Protein AF-A0A1G1I518-F1 (afdb_monomer)

Solvent-accessible surface area (backbone atoms only — not comparable to full-atom values): 13719 Å² total; per-residue (Å²): 120,74,68,67,69,62,54,69,70,71,79,42,65,65,60,54,50,50,52,52,49,52,52,50,48,46,47,49,57,62,51,60,67,62,53,93,74,85,91,64,96,60,55,69,31,32,35,48,66,94,48,71,42,34,41,68,58,52,50,54,50,42,56,51,53,52,50,53,49,37,71,71,44,50,92,73,54,50,74,64,56,44,58,75,67,39,44,70,60,52,43,54,50,50,54,53,50,51,53,54,40,49,52,47,22,59,75,69,67,62,81,80,54,73,63,61,48,49,54,56,55,45,65,35,66,85,24,22,39,93,88,76,66,42,61,33,74,67,49,38,52,50,55,31,55,78,66,77,44,52,72,68,60,50,53,50,53,52,47,51,53,50,44,35,51,52,45,53,48,54,56,33,55,62,56,72,72,67,59,86,54,59,62,58,52,50,51,53,50,50,72,72,50,89,63,88,83,72,92,80,80,74,82,76,66,61,67,66,53,36,53,52,50,52,50,56,49,50,53,54,46,51,73,72,36,64,63,46,71,43,72,92,69,111

Mean predicted aligned error: 16.09 Å

Sequence (234 aa):
MIKFLRQGAIENPWVFRGIMLVIAITFVITMGWWGFGDDEASTVVAQIGDRSITSDEYERAYRNAERFYRDMFKDQFNADLLKQLDLKHQVINTLVERELWLKTARRMSVTLSPQELADSIAAIKAFQREDTGRFDPELYRRVLKNNHMTPEAFETNQRDELLIAKVKSLVGDSTAVSAPDWEAARARQAAQNPGPTSDATLPSPLPQKQERTLNAYMDAMRRSADVVIEERKL

Nearest PDB structures (foldseek):
  1m5y-assembly1_C-3  TM=7.748E-01  e=6.759E-05  Escherichia coli
  1m5y-assembly1_B-4  TM=7.760E-01  e=7.156E-05  Escherichia coli

Structure (mmCIF, N/CA/C/O backbone):
data_AF-A0A1G1I518-F1
#
_entry.id   AF-A0A1G1I518-F1
#
loop_
_atom_site.group_PDB
_atom_site.id
_atom_site.type_symbol
_atom_site.label_atom_id
_atom_site.label_alt_id
_atom_site.label_comp_id
_atom_site.label_asym_id
_atom_site.label_entity_id
_atom_site.label_seq_id
_atom_site.pdbx_PDB_ins_code
_atom_site.Cartn_x
_atom_site.Cartn_y
_atom_site.Cartn_z
_atom_site.occupancy
_atom_site.B_iso_or_equiv
_atom_site.auth_seq_id
_atom_site.auth_comp_id
_atom_site.auth_asym_id
_atom_site.auth_atom_id
_atom_site.pdbx_PDB_model_num
ATOM 1 N N . MET A 1 1 ? 20.671 -25.883 -56.820 1.00 54.53 1 MET A N 1
ATOM 2 C CA . MET A 1 1 ? 19.589 -26.224 -55.864 1.00 54.53 1 MET A CA 1
ATOM 3 C C . MET A 1 1 ? 18.819 -25.024 -55.306 1.00 54.53 1 MET A C 1
ATOM 5 O O . MET A 1 1 ? 17.638 -25.176 -55.047 1.00 54.53 1 MET A O 1
ATOM 9 N N . ILE A 1 2 ? 19.402 -23.822 -55.194 1.00 53.81 2 ILE A N 1
ATOM 10 C CA . ILE A 1 2 ? 18.738 -22.649 -54.573 1.00 53.81 2 ILE A CA 1
ATOM 11 C C . ILE A 1 2 ? 17.569 -22.077 -55.416 1.00 53.81 2 ILE A C 1
ATOM 13 O O . ILE A 1 2 ? 16.691 -21.397 -54.896 1.00 53.81 2 ILE A O 1
ATOM 17 N N . LYS A 1 3 ? 17.488 -22.396 -56.717 1.00 55.69 3 LYS A N 1
ATOM 18 C CA . LYS A 1 3 ? 16.399 -21.922 -57.595 1.00 55.69 3 LYS A CA 1
ATOM 19 C C . LYS A 1 3 ? 15.049 -22.618 -57.340 1.00 55.69 3 LYS A C 1
ATOM 21 O O . LYS A 1 3 ? 14.019 -21.977 -57.506 1.00 55.69 3 LYS A O 1
ATOM 26 N N . PHE A 1 4 ? 15.048 -23.858 -56.841 1.00 57.19 4 PHE A N 1
ATOM 27 C CA . PHE A 1 4 ? 13.815 -24.584 -56.489 1.00 57.19 4 PHE A CA 1
ATOM 28 C C . PHE A 1 4 ? 13.170 -24.092 -55.183 1.00 57.19 4 PHE A C 1
ATOM 30 O O . PHE A 1 4 ? 11.972 -24.264 -54.993 1.00 57.19 4 PHE A O 1
ATOM 37 N N . LEU A 1 5 ? 13.929 -23.405 -54.322 1.00 57.94 5 LEU A N 1
ATOM 38 C CA . LEU A 1 5 ? 13.398 -22.785 -53.103 1.00 57.94 5 LEU A CA 1
ATOM 39 C C . LEU A 1 5 ? 12.684 -21.453 -53.371 1.00 57.94 5 LEU A C 1
ATOM 41 O O . LEU A 1 5 ? 11.844 -21.041 -52.579 1.00 57.94 5 LEU A O 1
ATOM 45 N N . ARG A 1 6 ? 12.983 -20.776 -54.489 1.00 59.16 6 ARG A N 1
ATOM 46 C CA . ARG A 1 6 ? 12.369 -19.477 -54.812 1.00 59.16 6 ARG A CA 1
ATOM 47 C C . ARG A 1 6 ? 11.034 -19.611 -55.548 1.00 59.16 6 ARG A C 1
ATOM 49 O O . ARG A 1 6 ? 10.202 -18.717 -55.449 1.00 59.16 6 ARG A O 1
ATOM 56 N N . GLN A 1 7 ? 10.832 -20.706 -56.280 1.00 56.50 7 GLN A N 1
ATOM 57 C CA . GLN A 1 7 ? 9.686 -20.860 -57.182 1.00 56.50 7 GLN A CA 1
ATOM 58 C C . GLN A 1 7 ? 8.431 -21.411 -56.477 1.00 56.50 7 GLN A C 1
ATOM 60 O O . GLN A 1 7 ? 7.323 -21.012 -56.816 1.00 56.50 7 GLN A O 1
ATOM 65 N N . GLY A 1 8 ? 8.588 -22.196 -55.402 1.00 56.06 8 GLY A N 1
ATOM 66 C CA . GLY A 1 8 ? 7.459 -22.691 -54.597 1.00 56.06 8 GLY A CA 1
ATOM 67 C C . GLY A 1 8 ? 6.744 -21.630 -53.743 1.00 56.06 8 GLY A C 1
ATOM 68 O O . GLY A 1 8 ? 5.635 -21.869 -53.276 1.00 56.06 8 GLY A O 1
ATOM 69 N N . ALA A 1 9 ? 7.345 -20.448 -53.549 1.00 52.62 9 ALA A N 1
ATOM 70 C CA . ALA A 1 9 ? 6.752 -19.360 -52.764 1.00 52.62 9 ALA A CA 1
ATOM 71 C C . ALA A 1 9 ? 5.790 -18.460 -53.563 1.00 52.62 9 ALA A C 1
ATOM 73 O O . ALA A 1 9 ? 5.050 -17.685 -52.963 1.00 52.62 9 ALA A O 1
ATOM 74 N N . ILE A 1 10 ? 5.792 -18.550 -54.900 1.00 56.00 10 ILE A N 1
ATOM 75 C CA . ILE A 1 10 ? 5.013 -17.656 -55.776 1.00 56.00 10 ILE A CA 1
ATOM 76 C C . ILE A 1 10 ? 3.752 -18.351 -56.327 1.00 56.00 10 ILE A C 1
ATOM 78 O O . ILE A 1 10 ? 2.753 -17.683 -56.570 1.00 56.00 10 ILE A O 1
ATOM 82 N N . GLU A 1 11 ? 3.744 -19.682 -56.463 1.00 61.56 11 GLU A N 1
ATOM 83 C CA . GLU A 1 11 ? 2.650 -20.402 -57.143 1.00 61.56 11 GLU A CA 1
ATOM 84 C C . GLU A 1 11 ? 1.414 -20.693 -56.273 1.00 61.56 11 GLU A C 1
ATOM 86 O O . GLU A 1 11 ? 0.331 -20.861 -56.819 1.00 61.56 11 GLU A O 1
ATOM 91 N N . ASN A 1 12 ? 1.513 -20.703 -54.936 1.00 59.00 12 ASN A N 1
ATOM 92 C CA . ASN A 1 12 ? 0.376 -21.041 -54.063 1.00 59.00 12 ASN A CA 1
ATOM 93 C C . ASN A 1 12 ? 0.284 -20.141 -52.811 1.00 59.00 12 ASN A C 1
ATOM 95 O O . ASN A 1 12 ? 0.568 -20.594 -51.696 1.00 59.00 12 ASN A O 1
ATOM 99 N N . PRO A 1 13 ? -0.174 -18.878 -52.938 1.00 64.00 13 PRO A N 1
ATOM 100 C CA . PRO A 1 13 ? -0.340 -17.964 -51.799 1.00 64.00 13 PRO A CA 1
ATOM 101 C C . PRO A 1 13 ? -1.320 -18.488 -50.734 1.00 64.00 13 PRO A C 1
ATOM 103 O O . PRO A 1 13 ? -1.272 -18.066 -49.579 1.00 64.00 13 PRO A O 1
ATOM 106 N N . TRP A 1 14 ? -2.197 -19.428 -51.098 1.00 66.81 14 TRP A N 1
ATOM 107 C CA . TRP A 1 14 ? -3.110 -20.103 -50.174 1.00 66.81 14 TRP A CA 1
ATOM 108 C C . TRP A 1 14 ? -2.397 -21.088 -49.238 1.00 66.81 14 TRP A C 1
ATOM 110 O O . TRP A 1 14 ? -2.678 -21.102 -48.042 1.00 66.81 14 TRP A O 1
ATOM 120 N N . VAL A 1 15 ? -1.415 -21.841 -49.745 1.00 71.88 15 VAL A N 1
ATOM 121 C CA . VAL A 1 15 ? -0.615 -22.779 -48.939 1.00 71.88 15 VAL A CA 1
ATOM 122 C C . VAL A 1 15 ? 0.269 -22.014 -47.953 1.00 71.88 15 VAL A C 1
ATOM 124 O O . VAL A 1 15 ? 0.350 -22.381 -46.783 1.00 71.88 15 VAL A O 1
ATOM 127 N N . PHE A 1 16 ? 0.854 -20.891 -48.383 1.00 71.00 16 PHE A N 1
ATOM 128 C CA . PHE A 1 16 ? 1.645 -20.026 -47.503 1.00 71.00 16 PHE A CA 1
ATOM 129 C C . PHE A 1 16 ? 0.804 -19.388 -46.389 1.00 71.00 16 PHE A C 1
ATOM 131 O O . PHE A 1 16 ? 1.235 -19.370 -45.238 1.00 71.00 16 PHE A O 1
ATOM 138 N N . ARG A 1 17 ? -0.416 -18.920 -46.694 1.00 69.88 17 ARG A N 1
ATOM 139 C CA . ARG A 1 17 ? -1.360 -18.442 -45.665 1.00 69.88 17 ARG A CA 1
ATOM 140 C C . ARG A 1 17 ? -1.756 -19.553 -44.698 1.00 69.88 17 ARG A C 1
ATOM 142 O O . ARG A 1 17 ? -1.824 -19.288 -43.505 1.00 69.88 17 ARG A O 1
ATOM 149 N N . GLY A 1 18 ? -1.961 -20.776 -45.190 1.00 81.31 18 GLY A N 1
ATOM 150 C CA . GLY A 1 18 ? -2.240 -21.943 -44.352 1.00 81.31 18 GLY A CA 1
ATOM 151 C C . GLY A 1 18 ? -1.106 -22.241 -43.371 1.00 81.31 18 GLY A C 1
ATOM 152 O O . GLY A 1 18 ? -1.345 -22.342 -42.173 1.00 81.31 18 GLY A O 1
ATOM 153 N N . ILE A 1 19 ? 0.141 -22.290 -43.848 1.00 79.12 19 ILE A N 1
ATOM 154 C CA . ILE A 1 19 ? 1.320 -22.523 -42.995 1.00 79.12 19 ILE A CA 1
ATOM 155 C C . ILE A 1 19 ? 1.522 -21.372 -41.999 1.00 79.12 19 ILE A C 1
ATOM 157 O O . ILE A 1 19 ? 1.772 -21.619 -40.821 1.00 79.12 19 ILE A O 1
ATOM 161 N N . MET A 1 20 ? 1.362 -20.117 -42.431 1.00 72.38 20 MET A N 1
ATOM 162 C CA . MET A 1 20 ? 1.473 -18.952 -41.547 1.00 72.38 20 MET A CA 1
ATOM 163 C C . MET A 1 20 ? 0.392 -18.957 -40.459 1.00 72.38 20 MET A C 1
ATOM 165 O O . MET A 1 20 ? 0.689 -18.648 -39.308 1.00 72.38 20 MET A O 1
ATOM 169 N N . LEU A 1 21 ? -0.840 -19.352 -40.799 1.00 76.44 21 LEU A N 1
ATOM 170 C CA . LEU A 1 21 ? -1.937 -19.501 -39.845 1.00 76.44 21 LEU A CA 1
ATOM 171 C C . LEU A 1 21 ? -1.648 -20.625 -38.844 1.00 76.44 21 LEU A C 1
ATOM 173 O O . LEU A 1 21 ? -1.860 -20.434 -37.657 1.00 76.44 21 LEU A O 1
ATOM 177 N N . VAL A 1 22 ? -1.120 -21.768 -39.289 1.00 82.75 22 VAL A N 1
ATOM 178 C CA . VAL A 1 22 ? -0.767 -22.894 -38.406 1.00 82.75 22 VAL A CA 1
ATOM 179 C C . VAL A 1 22 ? 0.350 -22.506 -37.436 1.00 82.75 22 VAL A C 1
ATOM 181 O O . VAL A 1 22 ? 0.258 -22.816 -36.252 1.00 82.75 22 VAL A O 1
ATOM 184 N N . ILE A 1 23 ? 1.377 -21.784 -37.895 1.00 77.50 23 ILE A N 1
ATOM 185 C CA . ILE A 1 23 ? 2.450 -21.276 -37.026 1.00 77.50 23 ILE A CA 1
ATOM 186 C C . ILE A 1 23 ? 1.906 -20.218 -36.058 1.00 77.50 23 ILE A C 1
ATOM 188 O O . ILE A 1 23 ? 2.217 -20.276 -34.872 1.00 77.50 23 ILE A O 1
ATOM 192 N N . ALA A 1 24 ? 1.061 -19.294 -36.523 1.00 72.56 24 ALA A N 1
ATOM 193 C CA . ALA A 1 24 ? 0.429 -18.288 -35.671 1.00 72.56 24 ALA A CA 1
ATOM 194 C C . ALA A 1 24 ? -0.494 -18.923 -34.621 1.00 7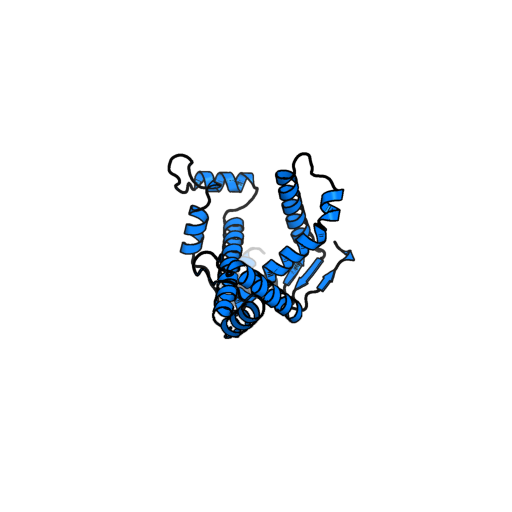2.56 24 ALA A C 1
ATOM 196 O O . ALA A 1 24 ? -0.443 -18.540 -33.461 1.00 72.56 24 ALA A O 1
ATOM 197 N N . ILE A 1 25 ? -1.284 -19.931 -34.995 1.00 77.75 25 ILE A N 1
ATOM 198 C CA . ILE A 1 25 ? -2.130 -20.703 -34.079 1.00 77.75 25 ILE A CA 1
ATOM 199 C C . ILE A 1 25 ? -1.263 -21.492 -33.103 1.00 77.75 25 ILE A C 1
ATOM 201 O O . ILE A 1 25 ? -1.577 -21.522 -31.925 1.00 77.75 25 ILE A O 1
ATOM 205 N N . THR A 1 26 ? -0.148 -22.071 -33.551 1.00 71.31 26 THR A N 1
ATOM 206 C CA . THR A 1 26 ? 0.790 -22.755 -32.653 1.00 71.31 26 THR A CA 1
ATOM 207 C C . THR A 1 26 ? 1.366 -21.763 -31.650 1.00 71.31 26 THR A C 1
ATOM 209 O O . THR A 1 26 ? 1.322 -22.059 -30.471 1.00 71.31 26 THR A O 1
ATOM 212 N N . PHE A 1 27 ? 1.789 -20.565 -32.071 1.00 69.56 27 PHE A N 1
ATOM 213 C CA . PHE A 1 27 ? 2.214 -19.491 -31.165 1.00 69.56 27 PHE A CA 1
ATOM 214 C C . PHE A 1 27 ? 1.096 -19.028 -30.229 1.00 69.56 27 PHE A C 1
ATOM 216 O O . PHE A 1 27 ? 1.357 -18.800 -29.061 1.00 69.56 27 PHE A O 1
ATOM 223 N N . VAL A 1 28 ? -0.146 -18.900 -30.692 1.00 66.06 28 VAL A N 1
ATOM 224 C CA . VAL A 1 28 ? -1.278 -18.512 -29.835 1.00 66.06 28 VAL A CA 1
ATOM 225 C C . VAL A 1 28 ? -1.659 -19.634 -28.868 1.00 66.06 28 VAL A C 1
ATOM 227 O O . VAL A 1 28 ? -2.062 -19.348 -27.753 1.00 66.06 28 VAL A O 1
ATOM 230 N N . ILE A 1 29 ? -1.501 -20.903 -29.237 1.00 62.38 29 ILE A N 1
ATOM 231 C CA . ILE A 1 29 ? -1.779 -22.042 -28.354 1.00 62.38 29 ILE A CA 1
ATOM 232 C C . ILE A 1 29 ? -0.622 -22.259 -27.368 1.00 62.38 29 ILE A C 1
ATOM 234 O O . ILE A 1 29 ? -0.876 -22.540 -26.201 1.00 62.38 29 ILE A O 1
ATOM 238 N N . THR A 1 30 ? 0.637 -22.091 -27.789 1.00 56.69 30 THR A N 1
ATOM 239 C CA . THR A 1 30 ? 1.814 -22.262 -26.922 1.00 56.69 30 THR A CA 1
ATOM 240 C C . THR A 1 30 ? 2.097 -21.034 -26.055 1.00 56.69 30 THR A C 1
ATOM 242 O O . THR A 1 30 ? 2.377 -21.206 -24.877 1.00 56.69 30 THR A O 1
ATOM 245 N N . MET A 1 31 ? 1.969 -19.804 -26.572 1.00 51.69 31 MET A N 1
ATOM 246 C CA . MET A 1 31 ? 2.069 -18.572 -25.766 1.00 51.69 31 MET A CA 1
ATOM 247 C C . MET A 1 31 ? 0.756 -18.162 -25.095 1.00 51.69 31 MET A C 1
ATOM 249 O O . MET A 1 31 ? 0.798 -17.495 -24.071 1.00 51.69 31 MET A O 1
ATOM 253 N N . GLY A 1 32 ? -0.415 -18.522 -25.627 1.00 45.78 32 GLY A N 1
ATOM 254 C CA . GLY A 1 32 ? -1.700 -18.204 -24.985 1.00 45.78 32 GLY A CA 1
ATOM 255 C C . GLY A 1 32 ? -2.031 -19.110 -23.799 1.00 45.78 32 GLY A C 1
ATOM 256 O O . GLY A 1 32 ? -2.911 -18.771 -23.014 1.00 45.78 32 GLY A O 1
ATOM 257 N N . TRP A 1 33 ? -1.307 -20.224 -23.638 1.00 46.50 33 TRP A N 1
ATOM 258 C CA . TRP A 1 33 ? -1.277 -20.988 -22.387 1.00 46.50 33 TRP A CA 1
ATOM 259 C C . TRP A 1 33 ? -0.280 -20.395 -21.377 1.00 46.50 33 TRP A C 1
ATOM 261 O O . TRP A 1 33 ? -0.459 -20.552 -20.176 1.00 46.50 33 TRP A O 1
ATOM 271 N N . TRP A 1 34 ? 0.722 -19.639 -21.835 1.00 45.28 34 TRP A N 1
ATOM 272 C CA . TRP A 1 34 ? 1.599 -18.815 -20.991 1.00 45.28 34 TRP A CA 1
ATOM 273 C C . TRP A 1 34 ? 0.928 -17.476 -20.643 1.00 45.28 34 TRP A C 1
ATOM 275 O O . TRP A 1 34 ? 1.489 -16.389 -20.795 1.00 45.28 34 TRP A O 1
ATOM 285 N N . GLY A 1 35 ? -0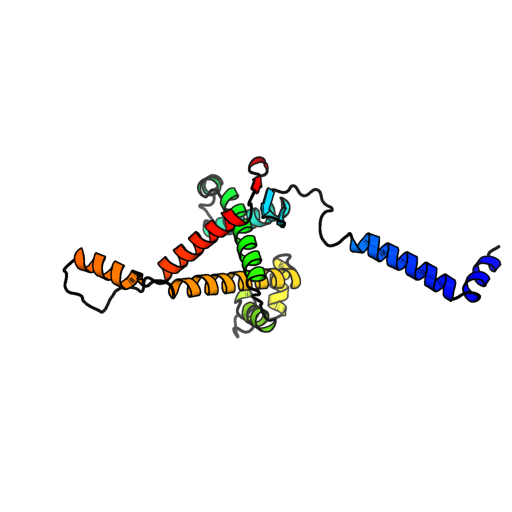.320 -17.548 -20.183 1.00 40.47 35 GLY A N 1
ATOM 286 C CA . GLY A 1 35 ? -0.910 -16.463 -19.420 1.00 40.47 35 GLY A CA 1
ATOM 287 C C . GLY A 1 35 ? -0.152 -16.347 -18.103 1.00 40.47 35 GLY A C 1
ATOM 288 O O . GLY A 1 35 ? -0.055 -17.328 -17.382 1.00 40.47 35 GLY A O 1
ATOM 289 N N . PHE A 1 36 ? 0.402 -15.165 -17.832 1.00 49.78 36 PHE A N 1
ATOM 290 C CA . PHE A 1 36 ? 0.902 -14.688 -16.537 1.00 49.78 36 PHE A CA 1
ATOM 291 C C . PHE A 1 36 ? 0.678 -15.646 -15.347 1.00 49.78 36 PHE A C 1
ATOM 293 O O . PHE A 1 36 ? -0.353 -15.574 -14.678 1.00 49.78 36 PHE A O 1
ATOM 300 N N . GLY A 1 37 ? 1.654 -16.505 -15.060 1.00 51.59 37 GLY A N 1
ATOM 301 C CA . GLY A 1 37 ? 1.634 -17.381 -13.890 1.00 51.59 37 GLY A CA 1
ATOM 302 C C . GLY A 1 37 ? 2.527 -18.599 -14.088 1.00 51.59 37 GLY A C 1
ATOM 303 O O . GLY A 1 37 ? 2.349 -19.326 -15.053 1.00 51.59 37 GLY A O 1
ATOM 304 N N . ASP A 1 38 ? 3.451 -18.800 -13.152 1.00 58.19 38 ASP A N 1
ATOM 305 C CA . ASP A 1 38 ? 4.298 -19.987 -12.981 1.00 58.19 38 ASP A CA 1
ATOM 306 C C . ASP A 1 38 ? 5.434 -20.197 -13.994 1.00 58.19 38 ASP A C 1
ATOM 308 O O . ASP A 1 38 ? 5.340 -21.029 -14.887 1.00 58.19 38 ASP A O 1
ATOM 312 N N . ASP A 1 39 ? 6.562 -19.500 -13.787 1.00 48.59 39 ASP A N 1
ATOM 313 C CA . ASP A 1 39 ? 7.886 -20.040 -14.156 1.00 48.59 39 ASP A CA 1
ATOM 314 C C . ASP A 1 39 ? 9.050 -19.423 -13.350 1.00 48.59 39 ASP A C 1
ATOM 316 O O . ASP A 1 39 ? 10.112 -19.062 -13.852 1.00 48.59 39 ASP A O 1
ATOM 320 N N . GLU A 1 40 ? 8.868 -19.356 -12.034 1.00 45.78 40 GLU A N 1
ATOM 321 C CA . GLU A 1 40 ? 9.976 -19.511 -11.094 1.00 45.78 40 GLU A CA 1
ATOM 322 C C . GLU A 1 40 ? 9.407 -20.324 -9.933 1.00 45.78 40 GLU A C 1
ATOM 324 O O . GLU A 1 40 ? 8.250 -20.118 -9.560 1.00 45.78 40 GLU A O 1
ATOM 329 N N . ALA A 1 41 ? 10.157 -21.288 -9.400 1.00 49.62 41 ALA A N 1
ATOM 330 C CA . ALA A 1 41 ? 9.756 -22.130 -8.271 1.00 49.62 41 ALA A CA 1
ATOM 331 C C . ALA A 1 41 ? 9.648 -21.302 -6.973 1.00 49.62 41 ALA A C 1
ATOM 333 O O . ALA A 1 41 ? 10.344 -21.542 -5.987 1.00 49.62 41 ALA A O 1
ATOM 334 N N . SER A 1 42 ? 8.802 -20.277 -6.987 1.00 57.38 42 SER A N 1
ATOM 335 C CA . SER A 1 42 ? 8.546 -19.401 -5.868 1.00 57.38 42 SER A CA 1
ATOM 336 C C . SER A 1 42 ? 7.718 -20.196 -4.869 1.00 57.38 42 SER A C 1
ATOM 338 O O . SER A 1 42 ? 6.618 -20.681 -5.136 1.00 57.38 42 SER A O 1
ATOM 340 N N . THR A 1 43 ? 8.319 -20.429 -3.710 1.00 73.50 43 THR A N 1
ATOM 341 C CA . THR A 1 43 ? 7.687 -21.186 -2.636 1.00 73.50 43 THR A CA 1
ATOM 342 C C . THR A 1 43 ? 6.417 -20.447 -2.207 1.00 73.50 43 THR A C 1
ATOM 344 O O . THR A 1 43 ? 6.485 -19.289 -1.807 1.00 73.50 43 THR A O 1
ATOM 347 N N . VAL A 1 44 ? 5.250 -21.087 -2.313 1.00 79.00 44 VAL A N 1
ATOM 348 C CA . VAL A 1 44 ? 3.972 -20.504 -1.864 1.00 79.00 44 VAL A CA 1
ATOM 349 C C . VAL A 1 44 ? 3.919 -20.520 -0.339 1.00 79.00 44 VAL A C 1
ATOM 351 O O . VAL A 1 44 ? 4.136 -21.574 0.265 1.00 79.00 44 VAL A O 1
ATOM 354 N N . VAL A 1 45 ? 3.646 -19.359 0.262 1.00 78.44 45 VAL A N 1
ATOM 355 C CA . VAL A 1 45 ? 3.614 -19.138 1.721 1.00 78.44 45 VAL A CA 1
ATOM 356 C C . VAL A 1 45 ? 2.178 -19.079 2.250 1.00 78.44 45 VAL A C 1
ATOM 358 O O . VAL A 1 45 ? 1.912 -19.504 3.373 1.00 78.44 45 VAL A O 1
ATOM 361 N N . ALA A 1 46 ? 1.232 -18.598 1.442 1.00 75.88 46 ALA A N 1
ATOM 362 C CA . ALA A 1 46 ? -0.191 -18.665 1.761 1.00 75.88 46 ALA A CA 1
ATOM 363 C C . ALA A 1 46 ? -1.045 -18.796 0.496 1.00 75.88 46 ALA A C 1
ATOM 365 O O . ALA A 1 46 ? -0.670 -18.308 -0.570 1.00 75.88 46 ALA A O 1
ATOM 366 N N . GLN A 1 47 ? -2.212 -19.418 0.633 1.00 77.12 47 GLN A N 1
ATOM 367 C CA . GLN A 1 47 ? -3.197 -19.591 -0.428 1.00 77.12 47 GLN A CA 1
ATOM 368 C C . GLN A 1 47 ? -4.563 -19.052 0.013 1.00 77.12 47 GLN A C 1
ATOM 370 O O . GLN A 1 47 ? -4.993 -19.259 1.147 1.00 77.12 47 GLN A O 1
ATOM 375 N N . ILE A 1 48 ? -5.229 -18.331 -0.890 1.00 76.56 48 ILE A N 1
ATOM 376 C CA . ILE A 1 48 ? -6.504 -17.639 -0.675 1.00 76.56 48 ILE A CA 1
ATOM 377 C C . ILE A 1 48 ? -7.434 -18.007 -1.838 1.00 76.56 48 ILE A C 1
ATOM 379 O O . ILE A 1 48 ? -7.544 -17.280 -2.832 1.00 76.56 48 ILE A O 1
ATOM 383 N N . GLY A 1 49 ? -8.084 -19.168 -1.746 1.00 73.31 49 GLY A N 1
ATOM 384 C CA . GLY A 1 49 ? -8.780 -19.776 -2.883 1.00 73.31 49 GLY A CA 1
ATOM 385 C C . GLY A 1 49 ? -7.839 -19.935 -4.087 1.00 73.31 49 GLY A C 1
ATOM 386 O O . GLY A 1 49 ? -6.857 -20.671 -4.015 1.00 73.31 49 GLY A O 1
ATOM 387 N N . ASP A 1 50 ? -8.110 -19.195 -5.166 1.00 73.25 50 ASP A N 1
ATOM 388 C CA . ASP A 1 50 ? -7.347 -19.257 -6.424 1.00 73.25 50 ASP A CA 1
ATOM 389 C C . ASP A 1 50 ? -6.102 -18.345 -6.458 1.00 73.25 50 ASP A C 1
ATOM 391 O O . ASP A 1 50 ? -5.344 -18.377 -7.425 1.00 73.25 50 ASP A O 1
ATOM 395 N N . ARG A 1 51 ? -5.885 -17.492 -5.442 1.00 79.25 51 ARG A N 1
ATOM 396 C CA . ARG A 1 51 ? -4.715 -16.596 -5.369 1.00 79.25 51 ARG A CA 1
ATOM 397 C C . ARG A 1 51 ? -3.685 -17.139 -4.383 1.00 79.25 51 ARG A C 1
ATOM 399 O O . ARG A 1 51 ? -4.000 -17.358 -3.217 1.00 79.25 51 ARG A O 1
ATOM 406 N N . SER A 1 52 ? -2.444 -17.262 -4.839 1.00 81.38 52 SER A N 1
ATOM 407 C CA . SER A 1 52 ? -1.298 -17.655 -4.014 1.00 81.38 52 SER A CA 1
ATOM 408 C C . SER A 1 52 ? -0.412 -16.451 -3.702 1.00 81.38 52 SER A C 1
ATOM 410 O O . SER A 1 52 ? -0.120 -15.648 -4.589 1.00 81.38 52 SER A O 1
ATOM 412 N N . ILE A 1 53 ? 0.024 -16.343 -2.447 1.00 78.56 53 ILE A N 1
ATOM 413 C CA . ILE A 1 53 ? 1.059 -15.408 -1.995 1.00 78.56 53 ILE A CA 1
ATOM 414 C C . ILE A 1 53 ? 2.395 -16.150 -2.030 1.00 78.56 53 ILE A C 1
ATOM 416 O O . ILE A 1 53 ? 2.578 -17.166 -1.348 1.00 78.56 53 ILE A O 1
ATOM 420 N N . THR A 1 54 ? 3.330 -15.644 -2.829 1.00 87.31 54 THR A N 1
ATOM 421 C CA . THR A 1 54 ? 4.661 -16.240 -2.988 1.00 87.31 54 THR A CA 1
ATOM 422 C C . THR A 1 54 ? 5.627 -15.766 -1.901 1.00 87.31 54 THR A C 1
ATOM 424 O O . THR A 1 54 ? 5.430 -14.715 -1.285 1.00 87.31 54 THR A O 1
ATOM 427 N N . SER A 1 55 ? 6.707 -16.520 -1.684 1.00 83.38 55 SER A N 1
ATOM 428 C CA . SER A 1 55 ? 7.774 -16.153 -0.745 1.00 83.38 55 SER A CA 1
ATOM 429 C C . SER A 1 55 ? 8.375 -14.793 -1.079 1.00 83.38 55 SER A C 1
ATOM 431 O O . SER A 1 55 ? 8.551 -13.970 -0.187 1.00 83.38 55 SER A O 1
ATOM 433 N N . ASP A 1 56 ? 8.602 -14.495 -2.359 1.00 83.69 56 ASP A N 1
ATOM 434 C CA . ASP A 1 56 ? 9.173 -13.209 -2.764 1.00 83.69 56 ASP A CA 1
ATOM 435 C C . ASP A 1 56 ? 8.241 -12.034 -2.453 1.00 83.69 56 ASP A C 1
ATOM 437 O O . ASP A 1 56 ? 8.695 -10.944 -2.098 1.00 83.69 56 ASP A O 1
ATOM 441 N N . GLU A 1 57 ? 6.928 -12.234 -2.597 1.00 82.62 57 GLU A N 1
ATOM 442 C CA . GLU A 1 57 ? 5.925 -11.232 -2.239 1.00 82.62 57 GLU A CA 1
ATOM 443 C C . GLU A 1 57 ? 5.914 -10.979 -0.732 1.00 82.62 57 GLU A C 1
ATOM 445 O O . GLU A 1 57 ? 6.011 -9.825 -0.299 1.00 82.62 57 GLU A O 1
ATOM 450 N N . TYR A 1 58 ? 5.890 -12.054 0.055 1.00 85.25 58 TYR A N 1
ATOM 451 C CA . TYR A 1 58 ? 5.964 -11.985 1.508 1.00 85.25 58 TYR A CA 1
ATOM 452 C C . TYR A 1 58 ? 7.251 -11.305 1.985 1.00 85.25 58 TYR A C 1
ATOM 454 O O . TYR A 1 58 ? 7.198 -10.378 2.791 1.00 85.25 58 TYR A O 1
ATOM 462 N N . GLU A 1 59 ? 8.406 -11.686 1.447 1.00 86.25 59 GLU A N 1
ATOM 463 C CA . GLU A 1 59 ? 9.685 -11.100 1.825 1.00 86.25 59 GLU A CA 1
ATOM 464 C C . GLU A 1 59 ? 9.778 -9.609 1.487 1.00 86.25 59 GLU A C 1
ATOM 466 O O . GLU A 1 59 ? 10.304 -8.820 2.277 1.00 86.25 59 GLU A O 1
ATOM 471 N N . ARG A 1 60 ? 9.274 -9.192 0.316 1.00 84.81 60 ARG A N 1
ATOM 472 C CA . ARG A 1 60 ? 9.207 -7.767 -0.040 1.00 84.81 60 ARG A CA 1
ATOM 473 C C . ARG A 1 60 ? 8.341 -7.005 0.959 1.00 84.81 60 ARG A C 1
ATOM 475 O O . ARG A 1 60 ? 8.765 -5.954 1.441 1.00 84.81 60 ARG A O 1
ATOM 482 N N . ALA A 1 61 ? 7.169 -7.540 1.296 1.00 84.06 61 ALA A N 1
ATOM 483 C CA . ALA A 1 61 ? 6.272 -6.935 2.274 1.00 84.06 61 ALA A CA 1
ATOM 484 C C . ALA A 1 61 ? 6.908 -6.872 3.671 1.00 84.06 61 ALA A C 1
ATOM 486 O O . ALA A 1 61 ? 6.850 -5.829 4.325 1.00 84.06 61 ALA A O 1
ATOM 487 N N . TYR A 1 62 ? 7.599 -7.935 4.087 1.00 86.94 62 TYR A N 1
ATOM 488 C CA . TYR A 1 62 ? 8.299 -8.002 5.365 1.00 86.94 62 TYR A CA 1
ATOM 489 C C . TYR A 1 62 ? 9.408 -6.953 5.454 1.00 86.94 62 TYR A C 1
ATOM 491 O O . TYR A 1 62 ? 9.439 -6.175 6.405 1.00 86.94 62 TYR A O 1
ATOM 499 N N . ARG A 1 63 ? 10.271 -6.850 4.432 1.00 87.44 63 ARG A N 1
ATOM 500 C CA . ARG A 1 63 ? 11.337 -5.832 4.385 1.00 87.44 63 ARG A CA 1
ATOM 501 C C . ARG A 1 63 ? 10.784 -4.409 4.421 1.00 87.44 63 ARG A C 1
ATOM 503 O O . ARG A 1 63 ? 11.400 -3.525 5.015 1.00 87.44 63 ARG A O 1
ATOM 510 N N . ASN A 1 64 ? 9.638 -4.169 3.786 1.00 84.44 64 ASN A N 1
ATOM 511 C CA . ASN A 1 64 ? 8.985 -2.861 3.810 1.00 84.44 64 ASN A CA 1
ATOM 512 C C . ASN A 1 64 ? 8.424 -2.535 5.199 1.00 84.44 64 ASN A C 1
ATOM 514 O O . ASN A 1 64 ? 8.655 -1.434 5.698 1.00 84.44 64 ASN A O 1
ATOM 518 N N . ALA A 1 65 ? 7.759 -3.494 5.846 1.00 84.50 65 ALA A N 1
ATOM 519 C CA . ALA A 1 65 ? 7.248 -3.328 7.202 1.00 84.50 65 ALA A CA 1
ATOM 520 C C . ALA A 1 65 ? 8.389 -3.137 8.214 1.00 84.50 65 ALA A C 1
ATOM 522 O O . ALA A 1 65 ? 8.340 -2.236 9.048 1.00 84.50 65 ALA A O 1
ATOM 523 N N . GLU A 1 66 ? 9.465 -3.914 8.092 1.00 86.81 66 GLU A N 1
ATOM 524 C CA . GLU A 1 66 ? 10.661 -3.767 8.919 1.00 86.81 66 GLU A CA 1
ATOM 525 C C . GLU A 1 66 ? 11.271 -2.365 8.783 1.00 86.81 66 GLU A C 1
ATOM 527 O O . GLU A 1 66 ? 11.604 -1.737 9.787 1.00 86.81 66 GLU A O 1
ATOM 532 N N . ARG A 1 67 ? 11.389 -1.845 7.552 1.00 85.69 67 ARG A N 1
ATOM 533 C CA . ARG A 1 67 ? 11.892 -0.488 7.294 1.00 85.69 67 ARG A CA 1
ATOM 534 C C . ARG A 1 67 ? 11.002 0.573 7.938 1.00 85.69 67 ARG A C 1
ATOM 536 O O . ARG A 1 67 ? 11.520 1.452 8.613 1.00 85.69 67 ARG A O 1
ATOM 543 N N . PHE A 1 68 ? 9.683 0.441 7.808 1.00 84.12 68 PHE A N 1
ATOM 544 C CA . PHE A 1 68 ? 8.721 1.335 8.453 1.00 84.12 68 PHE A CA 1
ATOM 545 C C . PHE A 1 68 ? 8.894 1.363 9.980 1.00 84.12 68 PHE A C 1
ATOM 547 O O . PHE A 1 68 ? 9.007 2.434 10.577 1.00 84.12 68 PHE A O 1
ATOM 554 N N . TYR A 1 69 ? 8.979 0.193 10.619 1.00 85.44 69 TYR A N 1
ATOM 555 C CA . TYR A 1 69 ? 9.184 0.106 12.065 1.00 85.44 69 TYR A CA 1
ATOM 556 C C . TYR A 1 69 ? 10.553 0.631 12.499 1.00 85.44 69 TYR A C 1
ATOM 558 O O . TYR A 1 69 ? 10.660 1.270 13.546 1.00 85.44 69 TYR A O 1
ATOM 566 N N . ARG A 1 70 ? 11.590 0.416 11.686 1.00 86.44 70 ARG A N 1
ATOM 567 C CA . ARG A 1 70 ? 12.923 0.979 11.914 1.00 86.44 70 ARG A CA 1
ATOM 568 C C . ARG A 1 70 ? 12.905 2.503 11.875 1.00 86.44 70 ARG A C 1
ATOM 570 O O . ARG A 1 70 ? 13.459 3.129 12.772 1.00 86.44 70 ARG A O 1
ATOM 577 N N . ASP A 1 71 ? 12.242 3.094 10.889 1.00 86.31 71 ASP A N 1
ATOM 578 C CA . ASP A 1 71 ? 12.162 4.550 10.741 1.00 86.31 71 ASP A CA 1
ATOM 579 C C . ASP A 1 71 ? 11.320 5.197 11.853 1.00 86.31 71 ASP A C 1
ATOM 581 O O . ASP A 1 71 ? 11.619 6.310 12.297 1.00 86.31 71 ASP A O 1
ATOM 585 N N . MET A 1 72 ? 10.297 4.485 12.339 1.00 84.94 72 MET A N 1
ATOM 586 C CA . MET A 1 72 ? 9.423 4.932 13.424 1.00 84.94 72 MET A CA 1
ATOM 587 C C . MET A 1 72 ? 10.092 4.851 14.802 1.00 84.94 72 MET A C 1
ATOM 589 O O . MET A 1 72 ? 10.023 5.810 15.570 1.00 84.94 72 MET A O 1
ATOM 593 N N . PHE A 1 73 ? 10.738 3.726 15.126 1.00 86.75 73 PHE A N 1
ATOM 594 C CA . PHE A 1 73 ? 11.325 3.490 16.450 1.00 86.75 73 PHE A CA 1
ATOM 595 C C . PHE A 1 73 ? 12.798 3.894 16.562 1.00 86.75 73 PHE A C 1
ATOM 597 O O . PHE A 1 73 ? 13.291 4.028 17.682 1.00 86.75 73 PHE A O 1
ATOM 604 N N . LYS A 1 74 ? 13.485 4.123 15.435 1.00 88.50 74 LYS A N 1
ATOM 605 C CA . LYS A 1 74 ? 14.886 4.566 15.345 1.00 88.50 74 LYS A CA 1
ATOM 606 C C . LYS A 1 74 ? 15.787 3.820 16.336 1.00 88.50 74 LYS A C 1
ATOM 608 O O . LYS A 1 74 ? 16.020 2.628 16.167 1.00 88.50 74 LYS A O 1
ATOM 613 N N . ASP A 1 75 ? 16.236 4.498 17.390 1.00 86.94 75 ASP A N 1
ATOM 614 C CA . ASP A 1 75 ? 17.170 3.982 18.396 1.00 86.94 75 ASP A CA 1
ATOM 615 C C . ASP A 1 75 ? 16.589 2.855 19.269 1.00 86.94 75 ASP A C 1
ATOM 617 O O . ASP A 1 75 ? 17.336 2.098 19.882 1.00 86.94 75 ASP A O 1
ATOM 621 N N . GLN A 1 76 ? 15.260 2.720 19.330 1.00 83.62 76 GLN A N 1
ATOM 622 C CA . GLN A 1 76 ? 14.572 1.651 20.066 1.00 83.62 76 GLN A CA 1
ATOM 623 C C . GLN A 1 76 ? 14.318 0.404 19.208 1.00 83.62 76 GLN A C 1
ATOM 625 O O . GLN A 1 76 ? 13.802 -0.597 19.705 1.00 83.62 76 GLN A O 1
ATOM 630 N N . PHE A 1 77 ? 14.654 0.445 17.916 1.00 85.94 77 PHE A N 1
ATOM 631 C CA . PHE A 1 77 ? 14.450 -0.683 17.021 1.00 85.94 77 PHE A CA 1
ATOM 632 C C . PHE A 1 77 ? 15.423 -1.823 17.348 1.00 85.94 77 PHE A C 1
ATOM 634 O O . PHE A 1 77 ? 16.641 -1.679 17.234 1.00 85.94 77 PHE A O 1
ATOM 641 N N . ASN A 1 78 ? 14.886 -2.990 17.703 1.00 85.75 78 ASN A N 1
ATOM 642 C CA . ASN A 1 78 ? 15.666 -4.208 17.896 1.00 85.75 78 ASN A CA 1
ATOM 643 C C . ASN A 1 78 ? 14.897 -5.447 17.398 1.00 85.75 78 ASN A C 1
ATOM 645 O O . ASN A 1 78 ? 13.697 -5.397 17.124 1.00 85.75 78 ASN A O 1
ATOM 649 N N . ALA A 1 79 ? 15.601 -6.572 17.258 1.00 81.94 79 ALA A N 1
ATOM 650 C CA . ALA A 1 79 ? 15.005 -7.814 16.764 1.00 81.94 79 ALA A CA 1
ATOM 651 C C . ALA A 1 79 ? 13.969 -8.414 17.734 1.00 81.94 79 ALA A C 1
ATOM 653 O O . ALA A 1 79 ? 13.052 -9.108 17.296 1.00 81.94 79 ALA A O 1
ATOM 654 N N . ASP A 1 80 ? 14.091 -8.147 19.036 1.00 85.19 80 ASP A N 1
ATOM 655 C CA . ASP A 1 80 ? 13.150 -8.645 20.041 1.00 85.19 80 ASP A CA 1
ATOM 656 C C 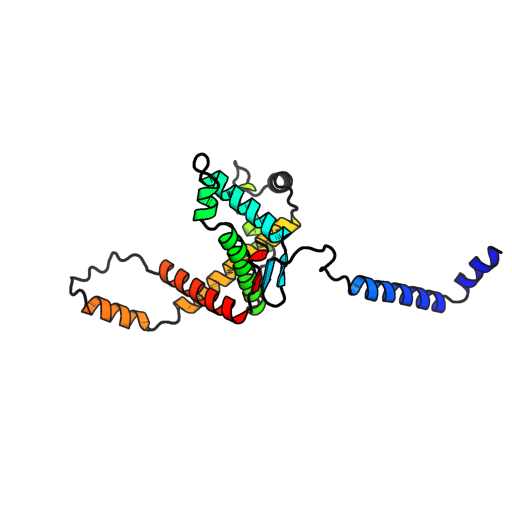. ASP A 1 80 ? 11.801 -7.926 19.958 1.00 85.19 80 ASP A C 1
ATOM 658 O O . ASP A 1 80 ? 10.763 -8.568 20.090 1.00 85.19 80 ASP A O 1
ATOM 662 N N . LEU A 1 81 ? 11.796 -6.634 19.625 1.00 83.50 81 LEU A N 1
ATOM 663 C CA . LEU A 1 81 ? 10.599 -5.849 19.344 1.00 83.50 81 LEU A CA 1
ATOM 664 C C . LEU A 1 81 ? 9.843 -6.430 18.147 1.00 83.50 81 LEU A C 1
ATOM 666 O O . LEU A 1 81 ? 8.631 -6.599 18.218 1.00 83.50 81 LEU A O 1
ATOM 670 N N . LEU A 1 82 ? 10.542 -6.807 17.071 1.00 82.50 82 LEU A N 1
ATOM 671 C CA . LEU A 1 82 ? 9.901 -7.437 15.910 1.00 82.50 82 LEU A CA 1
ATOM 672 C C . LEU A 1 82 ? 9.237 -8.774 16.252 1.00 82.50 82 LEU A C 1
ATOM 674 O O . LEU A 1 82 ? 8.171 -9.081 15.722 1.00 82.50 82 LEU A O 1
ATOM 678 N N . LYS A 1 83 ? 9.856 -9.563 17.139 1.00 83.00 83 LYS A N 1
ATOM 679 C CA . LYS A 1 83 ? 9.277 -10.818 17.639 1.00 83.00 83 LYS A CA 1
ATOM 680 C C . LYS A 1 83 ? 8.086 -10.565 18.557 1.00 83.00 83 LYS A C 1
ATOM 682 O O . LYS A 1 83 ? 7.091 -11.266 18.448 1.00 83.00 83 LYS A O 1
ATOM 687 N N . GLN A 1 84 ? 8.172 -9.570 19.439 1.00 82.56 84 GLN A N 1
ATOM 688 C CA . GLN A 1 84 ? 7.072 -9.180 20.328 1.00 82.56 84 GLN A CA 1
ATOM 689 C C . GLN A 1 84 ? 5.857 -8.664 19.553 1.00 82.56 84 GLN A C 1
ATOM 691 O O . GLN A 1 84 ? 4.727 -8.948 19.936 1.00 82.56 84 GLN A O 1
ATOM 696 N N . LEU A 1 85 ? 6.093 -7.930 18.464 1.00 79.62 85 LEU A N 1
ATOM 697 C CA . LEU A 1 85 ? 5.057 -7.476 17.534 1.00 79.62 85 LEU A CA 1
ATOM 698 C C . LEU A 1 85 ? 4.531 -8.595 16.631 1.00 79.62 85 LEU A C 1
ATOM 700 O O . LEU A 1 85 ? 3.567 -8.382 15.905 1.00 79.62 85 LEU A O 1
ATOM 704 N N . ASP A 1 86 ? 5.181 -9.757 16.648 1.00 87.12 86 ASP A N 1
ATOM 705 C CA . ASP A 1 86 ? 4.885 -10.876 15.769 1.00 87.12 86 ASP A CA 1
ATOM 706 C C . ASP A 1 86 ? 4.838 -10.467 14.284 1.00 87.12 86 ASP A C 1
ATOM 708 O O . ASP A 1 86 ? 3.930 -10.811 13.521 1.00 87.12 86 ASP A O 1
ATOM 712 N N . LEU A 1 87 ? 5.843 -9.678 13.871 1.00 86.00 87 LEU A N 1
ATOM 713 C CA . LEU A 1 87 ? 5.836 -8.970 12.588 1.00 86.00 87 LEU A CA 1
ATOM 714 C C . LEU A 1 87 ? 5.615 -9.913 11.397 1.00 86.00 87 LEU A C 1
ATOM 716 O O . LEU A 1 87 ? 4.932 -9.552 10.442 1.00 86.00 87 LEU A O 1
ATOM 720 N N . LYS A 1 88 ? 6.169 -11.127 11.460 1.00 84.00 88 LYS A N 1
ATOM 721 C CA . LYS A 1 88 ? 5.992 -12.157 10.429 1.00 84.00 88 LYS A CA 1
ATOM 722 C C . LYS A 1 88 ? 4.512 -12.458 10.177 1.00 84.00 88 LYS A C 1
ATOM 724 O O . LYS A 1 88 ? 4.035 -12.334 9.047 1.00 84.00 88 LYS A O 1
ATOM 729 N N . HIS A 1 89 ? 3.770 -12.777 11.238 1.00 84.88 89 HIS A N 1
ATOM 730 C CA . HIS A 1 89 ? 2.340 -13.060 11.143 1.00 84.88 89 HIS A CA 1
ATOM 731 C C . HIS A 1 89 ? 1.540 -11.809 10.779 1.00 84.88 89 HIS A C 1
ATOM 733 O O . HIS A 1 89 ? 0.606 -11.881 9.982 1.00 84.88 89 HIS A O 1
ATOM 739 N N . GLN A 1 90 ? 1.921 -10.638 11.293 1.00 84.19 90 GLN A N 1
ATOM 740 C CA . GLN A 1 90 ? 1.261 -9.384 10.933 1.00 84.19 90 GLN A CA 1
ATOM 741 C C . GLN A 1 90 ? 1.373 -9.088 9.427 1.00 84.19 90 GLN A C 1
ATOM 743 O O . GLN A 1 90 ? 0.390 -8.685 8.801 1.00 84.19 90 GLN A O 1
ATOM 748 N N . VAL A 1 91 ? 2.544 -9.317 8.827 1.00 86.94 91 VAL A N 1
ATOM 749 C CA . VAL A 1 91 ? 2.785 -9.081 7.396 1.00 86.94 91 VAL A CA 1
ATOM 750 C C . VAL A 1 91 ? 1.950 -10.026 6.539 1.00 86.94 91 VAL A C 1
ATOM 752 O O . VAL A 1 91 ? 1.231 -9.552 5.658 1.00 86.94 91 VAL A O 1
ATOM 755 N N . ILE A 1 92 ? 1.986 -11.337 6.804 1.00 86.44 92 ILE A N 1
ATOM 756 C CA . ILE A 1 92 ? 1.197 -12.290 6.009 1.00 86.44 92 ILE A CA 1
ATOM 757 C C . ILE A 1 92 ? -0.305 -12.037 6.168 1.00 86.44 92 ILE A C 1
ATOM 759 O O . ILE A 1 92 ? -1.031 -12.032 5.176 1.00 86.44 92 ILE A O 1
ATOM 763 N N . ASN A 1 93 ? -0.767 -11.710 7.379 1.00 84.38 93 ASN A N 1
ATOM 764 C CA . ASN A 1 93 ? -2.159 -11.335 7.613 1.00 84.38 93 ASN A CA 1
ATOM 765 C C . ASN A 1 93 ? -2.541 -10.082 6.824 1.00 84.38 93 ASN A C 1
ATOM 767 O O . ASN A 1 93 ? -3.601 -10.064 6.209 1.00 84.38 93 ASN A O 1
ATOM 771 N N . THR A 1 94 ? -1.673 -9.071 6.768 1.00 85.50 94 THR A N 1
ATOM 772 C CA . THR A 1 94 ? -1.923 -7.851 5.985 1.00 85.50 94 THR A CA 1
ATOM 773 C C . THR A 1 94 ? -2.067 -8.160 4.491 1.00 85.50 94 THR A C 1
ATOM 775 O O . THR A 1 94 ? -2.967 -7.629 3.840 1.00 85.50 94 THR A O 1
ATOM 778 N N . LEU A 1 95 ? -1.223 -9.045 3.947 1.00 85.50 95 LEU A N 1
ATOM 779 C CA . LEU A 1 95 ? -1.319 -9.485 2.550 1.00 85.50 95 LEU A CA 1
ATOM 780 C C . LEU A 1 95 ? -2.622 -10.247 2.286 1.00 85.50 95 LEU A C 1
ATOM 782 O O . LEU A 1 95 ? -3.335 -9.946 1.330 1.00 85.50 95 LEU A O 1
ATOM 786 N N . VAL A 1 96 ? -2.984 -11.172 3.179 1.00 85.38 96 VAL A N 1
ATOM 787 C CA . VAL A 1 96 ? -4.250 -11.909 3.095 1.00 85.38 96 VAL A CA 1
ATOM 788 C C . VAL A 1 96 ? -5.444 -10.958 3.138 1.00 85.38 96 VAL A C 1
ATOM 790 O O . VAL A 1 96 ? -6.360 -11.063 2.326 1.00 85.38 96 VAL A O 1
ATOM 793 N N . GLU A 1 97 ? -5.448 -10.006 4.069 1.00 84.38 97 GLU A N 1
ATOM 794 C CA . GLU A 1 97 ? -6.528 -9.031 4.198 1.00 84.38 97 GLU A CA 1
ATOM 795 C C . GLU A 1 97 ? -6.670 -8.167 2.949 1.00 84.38 97 GLU A C 1
ATOM 797 O O . GLU A 1 97 ? -7.789 -7.966 2.470 1.00 84.38 97 GLU A O 1
ATOM 802 N N . ARG A 1 98 ? -5.549 -7.689 2.397 1.00 88.00 98 ARG A N 1
ATOM 803 C CA . ARG A 1 98 ? -5.524 -6.923 1.147 1.00 88.00 98 ARG A CA 1
ATOM 804 C C . ARG A 1 98 ? -6.217 -7.693 0.022 1.00 88.00 98 ARG A C 1
ATOM 806 O O . ARG A 1 98 ? -7.122 -7.153 -0.615 1.00 88.00 98 ARG A O 1
ATOM 813 N N . GLU A 1 99 ? -5.859 -8.959 -0.172 1.00 86.69 99 GLU A N 1
ATOM 814 C CA . GLU A 1 99 ? -6.447 -9.807 -1.213 1.00 86.69 99 GLU A CA 1
ATOM 815 C C . GLU A 1 99 ? -7.945 -10.061 -1.006 1.00 86.69 99 GLU A C 1
ATOM 817 O O . GLU A 1 99 ? -8.730 -10.004 -1.958 1.00 86.69 99 GLU A O 1
ATOM 822 N N . LEU A 1 100 ? -8.384 -10.274 0.238 1.00 87.12 100 LEU A N 1
ATOM 823 C CA . LEU A 1 100 ? -9.805 -10.444 0.556 1.00 87.12 100 LEU A CA 1
ATOM 824 C C . LEU A 1 100 ? -10.624 -9.187 0.231 1.00 87.12 100 LEU A C 1
ATOM 826 O O . LEU A 1 100 ? -11.728 -9.287 -0.321 1.00 87.12 100 LEU A O 1
ATOM 830 N N . TRP A 1 101 ? -10.083 -8.000 0.513 1.00 87.00 101 TRP A N 1
ATOM 831 C CA . TRP A 1 101 ? -10.733 -6.742 0.147 1.00 87.00 101 TRP A CA 1
ATOM 832 C C . TRP A 1 101 ? -10.802 -6.543 -1.367 1.00 87.00 101 TRP A C 1
ATOM 834 O O . TRP A 1 101 ? -11.860 -6.169 -1.874 1.00 87.00 101 TRP A O 1
ATOM 844 N N . LEU A 1 102 ? -9.734 -6.853 -2.105 1.00 87.62 102 LEU A N 1
ATOM 845 C CA . LEU A 1 102 ? -9.736 -6.776 -3.571 1.00 87.62 102 LEU A CA 1
ATOM 846 C C . LEU A 1 102 ? -10.711 -7.779 -4.197 1.00 87.62 102 LEU A C 1
ATOM 848 O O . LEU A 1 102 ? -11.442 -7.442 -5.132 1.00 87.62 102 LEU A O 1
ATOM 852 N N . LYS A 1 103 ? -10.797 -9.000 -3.656 1.00 86.12 103 LYS A N 1
ATOM 853 C CA . LYS A 1 103 ? -11.799 -9.995 -4.070 1.00 86.12 103 LYS A CA 1
ATOM 854 C C . LYS A 1 103 ? -13.217 -9.480 -3.831 1.00 86.12 103 LYS A C 1
ATOM 856 O O . LYS A 1 103 ? -14.084 -9.640 -4.692 1.00 86.12 103 LYS A O 1
ATOM 861 N N . THR A 1 104 ? -13.449 -8.814 -2.704 1.00 83.38 104 THR A N 1
ATOM 862 C CA . THR A 1 104 ? -14.738 -8.182 -2.409 1.00 83.38 104 THR A CA 1
ATOM 863 C C . THR A 1 104 ? -15.039 -7.023 -3.350 1.00 83.38 104 THR A C 1
ATOM 865 O O . THR A 1 104 ? -16.162 -6.950 -3.842 1.00 83.38 104 THR A O 1
ATOM 868 N N . ALA A 1 105 ? -14.052 -6.185 -3.678 1.00 85.19 105 ALA A N 1
ATOM 869 C CA . ALA A 1 105 ? -14.194 -5.123 -4.674 1.00 85.19 105 ALA A CA 1
ATOM 870 C C . ALA A 1 105 ? -14.683 -5.677 -6.016 1.00 85.19 105 ALA A C 1
ATOM 872 O O . ALA A 1 105 ? -15.678 -5.195 -6.559 1.00 85.19 105 ALA A O 1
ATOM 873 N N . ARG A 1 106 ? -14.041 -6.752 -6.499 1.00 86.88 106 ARG A N 1
ATOM 874 C CA . ARG A 1 106 ? -14.432 -7.454 -7.731 1.00 86.88 106 ARG A CA 1
ATOM 875 C C . ARG A 1 106 ? -15.849 -8.019 -7.637 1.00 86.88 106 ARG A C 1
ATOM 877 O O . ARG A 1 106 ? -16.651 -7.797 -8.537 1.00 86.88 106 ARG A O 1
ATOM 884 N N . ARG A 1 107 ? -16.190 -8.689 -6.531 1.00 85.19 107 ARG A N 1
ATOM 885 C CA . ARG A 1 107 ? -17.535 -9.248 -6.299 1.00 85.19 107 ARG A CA 1
ATOM 886 C C . ARG A 1 107 ? -18.623 -8.172 -6.272 1.00 85.19 107 ARG A C 1
ATOM 888 O O . ARG A 1 107 ? -19.709 -8.392 -6.792 1.00 85.19 107 ARG A O 1
ATOM 895 N N . MET A 1 108 ? -18.336 -7.018 -5.677 1.00 85.25 108 MET A N 1
ATOM 896 C CA . MET A 1 108 ? -19.252 -5.877 -5.606 1.00 85.25 108 MET A CA 1
ATOM 897 C C . MET A 1 108 ? -19.232 -5.015 -6.877 1.00 85.25 108 MET A C 1
ATOM 899 O O . MET A 1 108 ? -19.931 -4.008 -6.928 1.00 85.25 108 MET A O 1
ATOM 903 N N . SER A 1 109 ? -18.447 -5.391 -7.897 1.00 88.56 109 SER A N 1
ATOM 904 C CA . SER A 1 109 ? -18.252 -4.613 -9.130 1.00 88.56 109 SER A CA 1
ATOM 905 C C . SER A 1 109 ? -17.841 -3.157 -8.868 1.00 88.56 109 SER A C 1
ATOM 907 O O . SER A 1 109 ? -18.212 -2.246 -9.606 1.00 88.56 109 SER A O 1
ATOM 909 N N . VAL A 1 110 ? -17.076 -2.924 -7.798 1.00 86.25 110 VAL A N 1
ATOM 910 C CA . VAL A 1 110 ? -16.562 -1.594 -7.464 1.00 86.25 110 VAL A CA 1
ATOM 911 C C . VAL A 1 11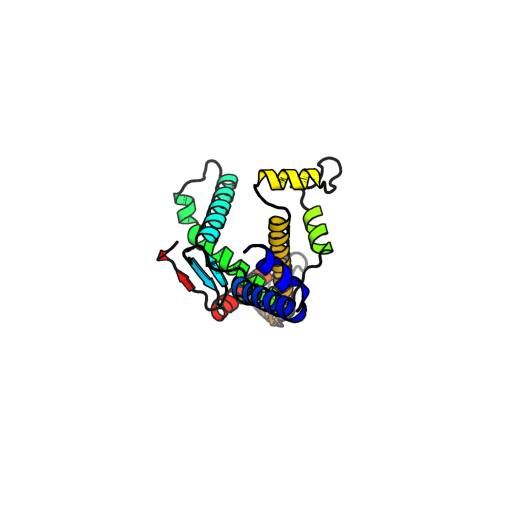0 ? -15.379 -1.295 -8.372 1.00 86.25 110 VAL A C 1
ATOM 913 O O . VAL A 1 110 ? -14.393 -2.029 -8.387 1.00 86.25 110 VAL A O 1
ATOM 916 N N . THR A 1 111 ? -15.469 -0.192 -9.109 1.00 85.38 111 THR A N 1
ATOM 917 C CA . THR A 1 111 ? -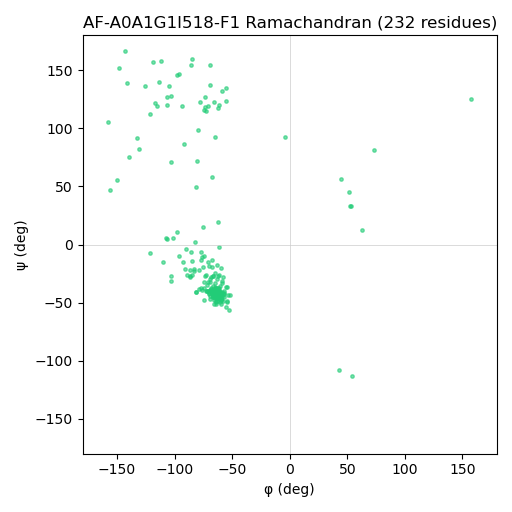14.419 0.267 -10.021 1.00 85.38 111 THR A CA 1
ATOM 918 C C . THR A 1 111 ? -13.889 1.644 -9.627 1.00 85.38 111 THR A C 1
ATOM 920 O O . THR A 1 111 ? -14.575 2.441 -8.972 1.00 85.38 111 THR A O 1
ATOM 923 N N . LEU A 1 112 ? -12.663 1.926 -10.072 1.00 87.44 112 LEU A N 1
ATOM 924 C CA . LEU A 1 112 ? -11.992 3.215 -9.925 1.00 87.44 112 LEU A CA 1
ATOM 925 C C . LEU A 1 112 ? -11.723 3.818 -11.307 1.00 87.44 112 LEU A C 1
AT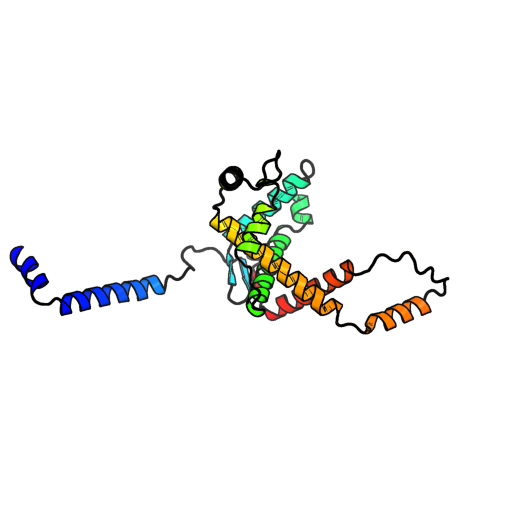OM 927 O O . LEU A 1 112 ? -11.040 3.206 -12.140 1.00 87.44 112 LEU A O 1
ATOM 931 N N . SER A 1 113 ? -12.252 5.015 -11.539 1.00 88.12 113 SER A N 1
ATOM 932 C CA . SER A 1 113 ? -12.035 5.764 -12.773 1.00 88.12 113 SER A CA 1
ATOM 933 C C . SER A 1 113 ? -10.584 6.260 -12.885 1.00 88.12 113 SER A C 1
ATOM 935 O O . SER A 1 113 ? -9.914 6.469 -11.870 1.00 88.12 113 SER A O 1
ATOM 937 N N . PRO A 1 114 ? -10.072 6.481 -14.111 1.00 87.38 114 PRO A N 1
ATOM 938 C CA . PRO A 1 114 ? -8.743 7.063 -14.301 1.00 87.38 114 PRO A CA 1
ATOM 939 C C . PRO A 1 114 ? -8.595 8.452 -13.666 1.00 87.38 114 PRO A C 1
ATOM 941 O O . PRO A 1 114 ? -7.521 8.779 -13.174 1.00 87.38 114 PRO A O 1
ATOM 944 N N . GLN A 1 115 ? -9.673 9.243 -13.640 1.00 88.75 115 GLN A N 1
ATOM 945 C CA . GLN A 1 115 ? -9.662 10.576 -13.040 1.00 88.75 115 GLN A CA 1
ATOM 946 C C . GLN A 1 115 ? -9.523 10.508 -11.516 1.00 88.75 115 GLN A C 1
ATOM 948 O O . GLN A 1 115 ? -8.660 11.182 -10.969 1.00 88.75 115 GLN A O 1
ATOM 953 N N . GLU A 1 116 ? -10.292 9.643 -10.840 1.00 86.19 116 GLU A N 1
ATOM 954 C CA . GLU A 1 116 ? -10.155 9.433 -9.387 1.00 86.19 116 GLU A CA 1
ATOM 955 C C . GLU A 1 116 ? -8.723 9.007 -9.018 1.00 86.19 116 GLU A C 1
ATOM 957 O O . GLU A 1 116 ? -8.168 9.475 -8.023 1.00 86.19 116 GLU A O 1
ATOM 962 N N . LEU A 1 117 ? -8.105 8.142 -9.833 1.00 90.56 117 LEU A N 1
ATOM 963 C CA . LEU A 1 117 ? -6.714 7.736 -9.637 1.00 90.56 117 LEU A CA 1
ATOM 964 C C . LEU A 1 117 ? -5.761 8.930 -9.790 1.00 90.56 117 LEU A C 1
ATOM 966 O O . LEU A 1 117 ? -4.952 9.177 -8.896 1.00 90.56 117 LEU A O 1
ATOM 970 N N . ALA A 1 118 ? -5.879 9.686 -10.882 1.00 89.19 118 ALA A N 1
ATOM 971 C CA . ALA A 1 118 ? -5.041 10.852 -11.149 1.00 89.19 118 ALA A CA 1
ATOM 972 C C . ALA A 1 118 ? -5.162 11.918 -10.050 1.00 89.19 118 ALA A C 1
ATOM 974 O O . ALA A 1 118 ? -4.144 12.414 -9.569 1.00 89.19 118 ALA A O 1
ATOM 975 N N . ASP A 1 119 ? -6.383 12.213 -9.601 1.00 91.44 119 ASP A N 1
ATOM 976 C CA . ASP A 1 119 ? -6.646 13.174 -8.527 1.00 91.44 119 ASP A CA 1
ATOM 977 C C . ASP A 1 119 ? -6.016 12.713 -7.208 1.00 91.44 119 ASP A C 1
ATOM 979 O O . ASP A 1 119 ? -5.394 13.509 -6.500 1.00 91.44 119 ASP A O 1
ATOM 983 N N . SER A 1 120 ? -6.100 11.414 -6.899 1.00 90.62 120 SER A N 1
ATOM 984 C CA . SER A 1 120 ? -5.457 10.857 -5.706 1.00 90.62 120 SER A CA 1
ATOM 985 C C . SER A 1 120 ? -3.931 10.985 -5.752 1.00 90.62 120 SER A C 1
ATOM 987 O O . SER A 1 120 ? -3.320 11.345 -4.749 1.00 90.62 120 SER A O 1
ATOM 989 N N . ILE A 1 121 ? -3.314 10.744 -6.916 1.00 90.62 121 ILE A N 1
ATOM 990 C CA . ILE A 1 121 ? -1.862 10.832 -7.100 1.00 90.62 121 ILE A CA 1
ATOM 991 C C . ILE A 1 121 ? -1.429 12.294 -7.022 1.00 90.62 121 ILE A C 1
ATOM 993 O O . ILE A 1 121 ? -0.451 12.617 -6.348 1.00 90.62 121 ILE A O 1
ATOM 997 N N . ALA A 1 122 ? -2.186 13.197 -7.646 1.00 90.75 122 ALA A N 1
ATOM 998 C CA . ALA A 1 122 ? -1.937 14.631 -7.591 1.00 90.75 122 ALA A CA 1
ATOM 999 C C . ALA A 1 122 ? -2.047 15.198 -6.165 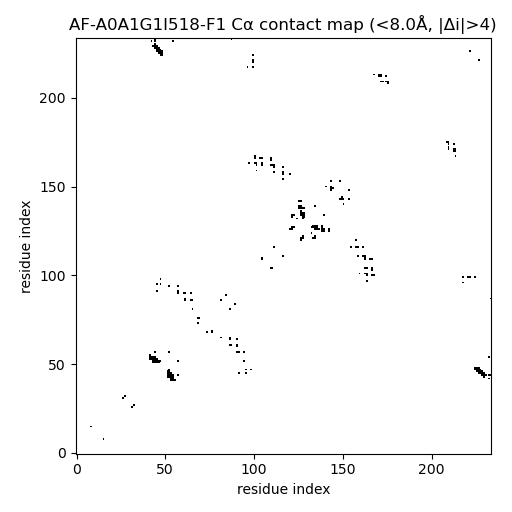1.00 90.75 122 ALA A C 1
ATOM 1001 O O . ALA A 1 122 ? -1.376 16.182 -5.846 1.00 90.75 122 ALA A O 1
ATOM 1002 N N . ALA A 1 123 ? -2.846 14.574 -5.293 1.00 91.56 123 ALA A N 1
ATOM 1003 C CA . ALA A 1 123 ? -2.989 14.952 -3.888 1.00 91.56 123 ALA A CA 1
ATOM 1004 C C . ALA A 1 123 ? -1.808 14.517 -2.994 1.00 91.56 123 ALA A C 1
ATOM 1006 O O . ALA A 1 123 ? -1.704 14.968 -1.849 1.00 91.56 123 ALA A O 1
ATOM 1007 N N . ILE A 1 124 ? -0.897 13.672 -3.488 1.00 88.94 124 ILE A N 1
ATOM 1008 C CA . ILE A 1 124 ? 0.265 13.212 -2.721 1.00 88.94 124 ILE A CA 1
ATOM 1009 C C . ILE A 1 124 ? 1.298 14.336 -2.628 1.00 88.94 124 ILE A C 1
ATOM 1011 O O . ILE A 1 124 ? 1.919 14.724 -3.616 1.00 88.94 124 ILE A O 1
ATOM 1015 N N . LYS A 1 125 ? 1.553 14.805 -1.400 1.00 91.56 125 LYS A N 1
ATOM 1016 C CA . LYS A 1 125 ? 2.510 15.890 -1.112 1.00 91.56 125 LYS A CA 1
ATOM 1017 C C . LYS A 1 125 ? 3.909 15.637 -1.671 1.00 91.56 125 LYS A C 1
ATOM 1019 O O . LYS A 1 125 ? 4.550 16.564 -2.143 1.00 91.56 125 LYS A O 1
ATOM 1024 N N . ALA A 1 126 ? 4.369 14.385 -1.659 1.00 89.06 126 ALA A N 1
ATOM 1025 C CA . ALA A 1 126 ? 5.680 14.011 -2.193 1.00 89.06 126 ALA A CA 1
ATOM 1026 C C . ALA A 1 126 ? 5.820 14.250 -3.710 1.00 89.06 126 ALA A C 1
ATOM 1028 O O . ALA A 1 126 ? 6.937 14.284 -4.219 1.00 89.06 126 ALA A O 1
ATOM 1029 N N . PHE A 1 127 ? 4.705 14.408 -4.429 1.00 93.19 127 PHE A N 1
ATOM 1030 C CA . PHE A 1 127 ? 4.674 14.705 -5.861 1.00 93.19 127 PHE A CA 1
ATOM 1031 C C . PHE A 1 127 ? 4.268 16.146 -6.156 1.00 93.19 127 PHE A C 1
ATOM 1033 O O . PHE A 1 127 ? 4.122 16.515 -7.318 1.00 93.19 127 PHE A O 1
ATOM 1040 N N . GLN A 1 128 ? 4.085 16.965 -5.123 1.00 94.56 128 GLN A N 1
ATOM 1041 C CA . GLN A 1 128 ? 3.749 18.372 -5.260 1.00 94.56 128 GLN A CA 1
ATOM 1042 C C . GLN A 1 128 ? 4.999 19.230 -5.124 1.00 94.56 128 GLN A C 1
ATOM 1044 O O . GLN A 1 128 ? 5.901 18.924 -4.343 1.00 94.56 128 GLN A O 1
ATOM 1049 N N . ARG A 1 129 ? 5.048 20.341 -5.859 1.00 92.12 129 ARG A N 1
ATOM 1050 C CA . ARG A 1 129 ? 6.070 21.354 -5.602 1.00 92.12 129 ARG A CA 1
ATOM 1051 C C . ARG A 1 129 ? 5.796 22.028 -4.267 1.00 92.12 129 ARG A C 1
ATOM 1053 O O . ARG A 1 129 ? 4.662 22.412 -3.988 1.00 92.12 129 ARG A O 1
ATOM 1060 N N . GLU A 1 130 ? 6.848 22.232 -3.488 1.00 88.19 130 GLU A N 1
ATOM 1061 C CA . GLU A 1 130 ? 6.754 22.871 -2.173 1.00 88.19 130 GLU A CA 1
ATOM 1062 C C . GLU A 1 130 ? 6.231 24.316 -2.247 1.00 88.19 130 GLU A C 1
ATOM 1064 O O . GLU A 1 130 ? 5.610 24.791 -1.302 1.00 88.19 130 GLU A O 1
ATOM 1069 N N . ASP A 1 131 ? 6.435 25.003 -3.377 1.00 89.50 131 ASP A N 1
ATOM 1070 C CA . ASP A 1 131 ? 6.061 26.406 -3.583 1.00 89.50 131 ASP A CA 1
ATOM 1071 C C . ASP A 1 131 ? 4.581 26.611 -3.950 1.00 89.50 131 ASP A C 1
ATOM 1073 O O . ASP A 1 131 ? 3.930 27.543 -3.482 1.00 89.50 131 ASP A O 1
ATOM 1077 N N . THR A 1 132 ? 4.043 25.748 -4.807 1.00 87.94 132 THR A N 1
ATOM 1078 C CA . THR A 1 132 ? 2.715 25.894 -5.415 1.00 87.94 132 THR A CA 1
ATOM 1079 C C . THR A 1 132 ? 1.713 24.874 -4.890 1.00 87.94 132 THR A C 1
ATOM 1081 O O . THR A 1 132 ? 0.516 25.031 -5.132 1.00 87.94 132 THR A O 1
ATOM 1084 N N . GLY A 1 133 ? 2.177 23.812 -4.218 1.00 88.88 133 GLY A N 1
ATOM 1085 C CA . GLY A 1 133 ? 1.350 22.677 -3.799 1.00 88.88 133 GLY A CA 1
ATOM 1086 C C . GLY A 1 133 ? 0.741 21.904 -4.973 1.00 88.88 133 GLY A C 1
ATOM 1087 O O . GLY A 1 133 ? -0.174 21.107 -4.785 1.00 88.88 133 GLY A O 1
ATOM 1088 N N . ARG A 1 134 ? 1.204 22.157 -6.204 1.00 91.94 134 ARG A N 1
ATOM 1089 C CA . ARG A 1 134 ? 0.690 21.527 -7.424 1.00 91.94 134 ARG A CA 1
ATOM 1090 C C . ARG A 1 134 ? 1.541 20.332 -7.807 1.00 91.94 134 ARG A C 1
ATOM 1092 O O . ARG A 1 134 ? 2.755 20.353 -7.615 1.00 91.94 134 ARG A O 1
ATOM 1099 N N . PHE A 1 135 ? 0.895 19.328 -8.390 1.00 93.75 135 PHE A N 1
ATOM 1100 C CA . PHE A 1 135 ? 1.558 18.139 -8.910 1.00 93.75 135 PHE A CA 1
ATOM 1101 C C . PHE A 1 135 ? 2.654 18.493 -9.926 1.00 93.75 135 PHE A C 1
ATOM 1103 O O . PHE A 1 135 ? 2.435 19.296 -10.836 1.00 93.75 135 PHE A O 1
ATOM 1110 N N . ASP A 1 136 ? 3.816 17.861 -9.780 1.00 93.88 136 ASP A N 1
ATOM 1111 C CA . ASP A 1 136 ? 4.954 17.977 -10.682 1.00 93.88 136 ASP A CA 1
ATOM 1112 C C . ASP A 1 136 ? 5.333 16.593 -11.250 1.00 93.88 136 ASP A C 1
ATOM 1114 O O . ASP A 1 136 ? 5.850 15.742 -10.516 1.00 93.88 136 ASP A O 1
ATOM 1118 N N . PRO A 1 137 ? 5.133 16.365 -12.564 1.00 90.88 137 PRO A N 1
ATOM 1119 C CA . PRO A 1 137 ? 5.478 15.103 -13.220 1.00 90.88 137 PRO A CA 1
ATOM 1120 C C . PRO A 1 137 ? 6.963 14.717 -13.126 1.00 90.88 137 PRO A C 1
ATOM 1122 O O . PRO A 1 137 ? 7.289 13.529 -13.096 1.00 90.88 137 PRO A O 1
ATOM 1125 N N . GLU A 1 138 ? 7.875 15.691 -13.085 1.00 92.69 138 GLU A N 1
ATOM 1126 C CA . GLU A 1 138 ? 9.316 15.439 -12.985 1.00 92.69 138 GLU A CA 1
ATOM 1127 C C . GLU A 1 138 ? 9.711 15.045 -11.563 1.00 92.69 138 GLU A C 1
ATOM 1129 O O . GLU A 1 138 ? 10.513 14.126 -11.369 1.00 92.69 138 GLU A O 1
ATOM 1134 N N . LEU A 1 139 ? 9.105 15.681 -10.555 1.00 93.38 139 LEU A N 1
ATOM 1135 C CA . LEU A 1 139 ? 9.258 15.265 -9.161 1.00 93.38 139 LEU A CA 1
ATOM 1136 C C . LEU A 1 139 ? 8.698 13.855 -8.955 1.00 93.38 139 LEU A C 1
ATOM 1138 O O . LEU A 1 139 ? 9.388 13.018 -8.378 1.00 93.38 139 LEU A O 1
ATOM 1142 N N . TYR A 1 140 ? 7.506 13.574 -9.486 1.00 93.25 140 TYR A N 1
ATOM 1143 C CA . TYR A 1 140 ? 6.892 12.247 -9.469 1.00 93.25 140 TYR A CA 1
ATOM 1144 C C . TYR A 1 140 ? 7.835 11.178 -10.039 1.00 93.25 140 TYR A C 1
ATOM 1146 O O . TYR A 1 140 ? 8.212 10.242 -9.330 1.00 93.25 140 TYR A O 1
ATOM 1154 N N . ARG A 1 141 ? 8.321 11.356 -11.277 1.00 92.50 141 ARG A N 1
ATOM 1155 C CA . ARG A 1 141 ? 9.262 10.414 -11.909 1.00 92.50 141 ARG A CA 1
ATOM 1156 C C . ARG A 1 141 ? 10.552 10.248 -11.109 1.00 92.50 141 ARG A C 1
ATOM 1158 O O . ARG A 1 141 ? 11.052 9.131 -10.978 1.00 92.50 141 ARG A O 1
ATOM 1165 N N . ARG A 1 142 ? 11.095 11.338 -10.558 1.00 93.31 142 ARG A N 1
ATOM 1166 C CA . ARG A 1 142 ? 12.315 11.305 -9.738 1.00 93.31 142 ARG A CA 1
ATOM 1167 C C . ARG A 1 142 ? 12.110 10.525 -8.443 1.00 93.31 142 ARG A C 1
ATOM 1169 O O . ARG A 1 142 ? 12.952 9.696 -8.107 1.00 93.31 142 ARG A O 1
ATOM 1176 N N . VAL A 1 143 ? 11.008 10.762 -7.734 1.00 90.81 143 VAL A N 1
ATOM 1177 C CA . VAL A 1 143 ? 10.682 10.046 -6.493 1.00 90.81 143 VAL A CA 1
ATOM 1178 C C . VAL A 1 143 ? 10.496 8.559 -6.775 1.00 90.81 143 VAL A C 1
ATOM 1180 O O . VAL A 1 143 ? 11.080 7.738 -6.071 1.00 90.81 143 VAL A O 1
ATOM 1183 N N . LEU A 1 144 ? 9.766 8.196 -7.831 1.00 90.38 144 LEU A N 1
ATOM 1184 C CA . LEU A 1 144 ? 9.588 6.793 -8.210 1.00 90.38 144 LEU A CA 1
ATOM 1185 C C . LEU A 1 144 ? 10.910 6.109 -8.569 1.00 90.38 144 LEU A C 1
ATOM 1187 O O . LEU A 1 144 ? 11.204 5.026 -8.063 1.00 90.38 144 LEU A O 1
ATOM 1191 N N . LYS A 1 145 ? 11.756 6.779 -9.359 1.00 89.94 145 LYS A N 1
ATOM 1192 C CA . LYS A 1 145 ? 13.085 6.274 -9.724 1.00 89.94 145 LYS A CA 1
ATOM 1193 C C . LYS A 1 145 ? 13.968 6.036 -8.499 1.00 89.94 145 LYS A C 1
ATOM 1195 O O . LYS A 1 145 ? 14.637 5.009 -8.431 1.00 89.94 145 LYS A O 1
ATOM 1200 N N . ASN A 1 146 ? 13.944 6.949 -7.526 1.00 89.12 146 ASN A N 1
ATOM 1201 C CA . ASN A 1 146 ? 14.694 6.807 -6.275 1.00 89.12 146 ASN A CA 1
ATOM 1202 C C . ASN A 1 146 ? 14.212 5.619 -5.424 1.00 89.12 146 ASN A C 1
ATOM 1204 O O . ASN A 1 146 ? 14.983 5.091 -4.633 1.00 89.12 146 ASN A O 1
ATOM 1208 N N . ASN A 1 147 ? 12.960 5.190 -5.601 1.00 83.44 147 ASN A N 1
ATOM 1209 C CA . ASN A 1 147 ? 12.376 4.028 -4.930 1.00 83.44 147 ASN A CA 1
ATOM 1210 C C . ASN A 1 147 ? 12.393 2.759 -5.801 1.00 83.44 147 ASN A C 1
ATOM 1212 O O . ASN A 1 147 ? 11.750 1.774 -5.447 1.00 83.44 147 ASN A O 1
ATOM 1216 N N . HIS A 1 148 ? 13.107 2.769 -6.935 1.00 84.19 148 HIS A N 1
ATOM 1217 C CA . HIS A 1 148 ? 13.163 1.655 -7.891 1.00 84.19 148 HIS A CA 1
ATOM 1218 C C . HIS A 1 148 ? 11.781 1.165 -8.356 1.00 84.19 148 HIS A C 1
ATOM 1220 O O . HIS A 1 148 ? 11.588 -0.020 -8.621 1.00 84.19 148 HIS A O 1
ATOM 1226 N N . MET A 1 149 ? 10.817 2.079 -8.461 1.00 85.38 149 MET A N 1
ATOM 1227 C CA . MET A 1 149 ? 9.437 1.775 -8.827 1.00 85.38 149 MET A CA 1
ATOM 1228 C C . MET A 1 149 ? 9.098 2.398 -10.180 1.00 85.38 149 MET A C 1
ATOM 1230 O O . MET A 1 149 ? 9.506 3.523 -10.474 1.00 85.38 149 MET A O 1
ATOM 1234 N N . TH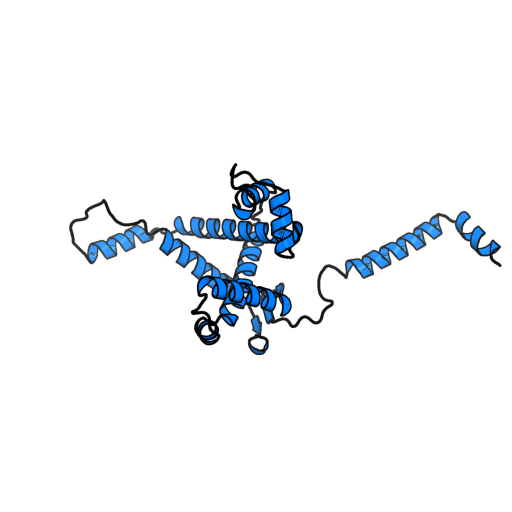R A 1 150 ? 8.356 1.670 -11.016 1.00 90.06 150 THR A N 1
ATOM 1235 C CA . THR A 1 150 ? 7.844 2.211 -12.282 1.00 90.06 150 THR A CA 1
ATOM 1236 C C . THR A 1 150 ? 6.516 2.941 -12.059 1.00 90.06 150 THR A C 1
ATOM 1238 O O . THR A 1 150 ? 5.803 2.623 -11.099 1.00 90.06 150 THR A O 1
ATOM 1241 N N . PRO A 1 151 ? 6.154 3.907 -12.924 1.00 87.12 151 PRO A N 1
ATOM 1242 C CA . PRO A 1 151 ? 4.847 4.561 -12.872 1.00 87.12 151 PRO A CA 1
ATOM 1243 C C . PRO A 1 151 ? 3.684 3.568 -12.890 1.00 87.12 151 PRO A C 1
ATOM 1245 O O . PRO A 1 151 ? 2.785 3.665 -12.063 1.00 87.12 151 PRO A O 1
ATOM 1248 N N . GLU A 1 152 ? 3.745 2.551 -13.748 1.00 88.69 152 GLU A N 1
ATOM 1249 C CA . GLU A 1 152 ? 2.675 1.566 -13.919 1.00 88.69 152 GLU A CA 1
ATOM 1250 C C . GLU A 1 152 ? 2.484 0.712 -12.660 1.00 88.69 152 GLU A C 1
ATOM 1252 O O . GLU A 1 152 ? 1.353 0.457 -12.238 1.00 88.69 152 GLU A O 1
ATOM 1257 N N . ALA A 1 153 ? 3.587 0.294 -12.028 1.00 85.56 153 ALA A N 1
ATOM 1258 C CA . ALA A 1 153 ? 3.542 -0.460 -10.781 1.00 85.56 153 ALA A CA 1
ATOM 1259 C C . ALA A 1 153 ? 2.970 0.396 -9.642 1.00 85.56 153 ALA A C 1
ATOM 1261 O O . ALA A 1 153 ? 2.126 -0.070 -8.876 1.00 85.56 153 ALA A O 1
ATOM 1262 N N . PHE A 1 154 ? 3.385 1.663 -9.556 1.00 88.06 154 PHE A N 1
ATOM 1263 C CA . PHE A 1 154 ? 2.864 2.592 -8.560 1.00 88.06 154 PHE A CA 1
ATOM 1264 C C . PHE A 1 154 ? 1.369 2.868 -8.752 1.00 88.06 154 PHE A C 1
ATOM 1266 O O . PHE A 1 154 ? 0.598 2.760 -7.803 1.00 88.06 154 PHE A O 1
ATOM 1273 N N . GLU A 1 155 ? 0.944 3.184 -9.975 1.00 89.06 155 GLU A N 1
ATOM 1274 C CA . GLU A 1 155 ? -0.456 3.452 -10.307 1.00 89.06 155 GLU A CA 1
ATOM 1275 C C . GLU A 1 155 ? -1.353 2.240 -10.043 1.00 89.06 155 GLU A C 1
ATOM 1277 O O . GLU A 1 155 ? -2.473 2.397 -9.557 1.00 89.06 155 GLU A O 1
ATOM 1282 N N . THR A 1 156 ? -0.857 1.029 -10.312 1.00 89.69 156 THR A N 1
ATOM 1283 C CA . THR A 1 156 ? -1.566 -0.219 -9.993 1.00 89.69 156 THR A CA 1
ATOM 1284 C C . THR A 1 156 ? -1.740 -0.376 -8.483 1.00 89.69 156 THR A C 1
ATOM 1286 O O . THR A 1 156 ? -2.861 -0.570 -8.014 1.00 89.69 156 THR A O 1
ATOM 1289 N N . ASN A 1 157 ? -0.664 -0.201 -7.710 1.00 86.25 157 ASN A N 1
ATOM 1290 C CA . ASN A 1 157 ? -0.720 -0.284 -6.250 1.00 86.25 157 ASN A CA 1
ATOM 1291 C C . ASN A 1 157 ? -1.667 0.763 -5.651 1.00 86.25 157 ASN A C 1
ATOM 1293 O O . ASN A 1 157 ? -2.486 0.430 -4.793 1.00 86.25 157 ASN A O 1
ATOM 1297 N N . GLN A 1 158 ? -1.593 2.003 -6.142 1.00 89.19 158 GLN A N 1
ATOM 1298 C CA . GLN A 1 158 ? -2.450 3.106 -5.719 1.00 89.19 158 GLN A CA 1
ATOM 1299 C C . GLN A 1 158 ? -3.921 2.835 -6.060 1.00 89.19 158 GLN A C 1
ATOM 1301 O O . GLN A 1 158 ? -4.810 3.082 -5.244 1.00 89.19 158 GLN A O 1
ATOM 1306 N N . ARG A 1 159 ? -4.201 2.293 -7.252 1.00 90.31 159 ARG A N 1
ATOM 1307 C CA . ARG A 1 159 ? -5.558 1.900 -7.651 1.00 90.31 159 ARG A CA 1
ATOM 1308 C C . ARG A 1 159 ? -6.135 0.858 -6.698 1.00 90.31 159 ARG A C 1
ATOM 1310 O O . ARG A 1 159 ? -7.276 1.015 -6.264 1.00 90.31 159 ARG A O 1
ATOM 1317 N N . ASP A 1 160 ? -5.370 -0.176 -6.372 1.00 89.56 160 ASP A N 1
ATOM 1318 C CA . ASP A 1 160 ? -5.801 -1.221 -5.443 1.00 89.56 160 ASP A CA 1
ATOM 1319 C C . ASP A 1 160 ? -6.101 -0.658 -4.050 1.00 89.56 160 ASP A C 1
ATOM 1321 O O . ASP A 1 160 ? -7.128 -0.984 -3.457 1.00 89.56 160 ASP A O 1
ATOM 1325 N N . GLU A 1 161 ? -5.248 0.230 -3.535 1.00 87.88 161 GLU A N 1
ATOM 1326 C CA . GLU A 1 161 ? -5.459 0.874 -2.233 1.00 87.88 161 GLU A CA 1
ATOM 1327 C C . GLU A 1 161 ? -6.750 1.696 -2.195 1.00 87.88 161 GLU A C 1
ATOM 1329 O O . GLU A 1 161 ? -7.528 1.595 -1.242 1.00 87.88 161 GLU A O 1
ATOM 1334 N N . LEU A 1 162 ? -7.032 2.450 -3.259 1.00 90.44 162 LEU A N 1
ATOM 1335 C CA . LEU A 1 162 ? -8.267 3.223 -3.382 1.00 90.44 162 LEU A CA 1
ATOM 1336 C C . LEU A 1 162 ? -9.500 2.331 -3.513 1.00 90.44 162 LEU A C 1
ATOM 1338 O O . LEU A 1 162 ? -10.536 2.630 -2.918 1.00 90.44 162 LEU A O 1
ATOM 1342 N N . LEU A 1 163 ? -9.405 1.226 -4.259 1.00 89.06 163 LEU A N 1
ATOM 1343 C CA . LEU A 1 163 ? -10.486 0.244 -4.358 1.00 89.06 163 LEU A CA 1
ATOM 1344 C C . LEU A 1 163 ? -10.800 -0.364 -2.991 1.00 89.06 163 LEU A C 1
ATOM 1346 O O . LEU A 1 163 ? -11.966 -0.419 -2.599 1.00 89.06 163 LEU A O 1
ATOM 1350 N N . ILE A 1 164 ? -9.770 -0.762 -2.241 1.00 87.94 164 ILE A N 1
ATOM 1351 C CA . ILE A 1 164 ? -9.920 -1.288 -0.882 1.00 87.94 164 ILE A CA 1
ATOM 1352 C C . ILE A 1 164 ? -10.574 -0.242 0.025 1.00 87.94 164 ILE A C 1
ATOM 1354 O O . ILE A 1 164 ? -11.530 -0.565 0.730 1.00 87.94 164 ILE A O 1
ATOM 1358 N N . ALA A 1 165 ? -10.106 1.008 -0.003 1.00 89.50 165 ALA A N 1
ATOM 1359 C CA . ALA A 1 165 ? -10.678 2.088 0.799 1.00 89.50 165 ALA A CA 1
ATOM 1360 C C . ALA A 1 165 ? -12.162 2.331 0.467 1.00 89.50 165 ALA A C 1
ATOM 1362 O O . ALA A 1 165 ? -12.996 2.416 1.371 1.00 89.50 165 ALA A O 1
ATOM 1363 N N . LYS A 1 166 ? -12.512 2.360 -0.825 1.00 89.69 166 LYS A N 1
ATOM 1364 C CA . LYS A 1 166 ? -13.889 2.542 -1.307 1.00 89.69 166 LYS A CA 1
ATOM 1365 C C . LYS A 1 166 ? -14.800 1.411 -0.838 1.00 89.69 166 LYS A C 1
ATOM 1367 O O . LYS A 1 166 ? -15.883 1.668 -0.321 1.00 89.69 166 LYS A O 1
ATOM 1372 N N . VAL A 1 167 ? -14.351 0.161 -0.946 1.00 89.00 167 VAL A N 1
ATOM 1373 C CA . VAL A 1 167 ? -15.110 -1.004 -0.465 1.00 89.00 167 VAL A CA 1
ATOM 1374 C C . VAL A 1 167 ? -15.281 -0.979 1.050 1.00 89.00 167 VAL A C 1
ATOM 1376 O O . VAL A 1 167 ? -16.389 -1.207 1.530 1.00 89.00 167 VAL A O 1
ATOM 1379 N N . LYS A 1 168 ? -14.223 -0.667 1.807 1.00 86.62 168 LYS A N 1
ATOM 1380 C CA . LYS A 1 168 ? -14.303 -0.542 3.269 1.00 86.62 168 LYS A CA 1
ATOM 1381 C C . LYS A 1 168 ? -15.332 0.511 3.685 1.00 86.62 168 LYS A C 1
ATOM 1383 O O . LYS A 1 168 ? -16.126 0.233 4.580 1.00 86.62 168 LYS A O 1
ATOM 1388 N N . SER A 1 169 ? -15.371 1.663 3.007 1.00 86.06 169 SER A N 1
ATOM 1389 C CA . SER A 1 169 ? -16.402 2.688 3.239 1.00 86.06 169 SER A CA 1
ATOM 1390 C C . SER A 1 169 ? -17.800 2.136 2.980 1.00 86.06 169 SER A C 1
ATOM 1392 O O . SER A 1 169 ? -18.647 2.196 3.860 1.00 86.06 169 SER A O 1
ATOM 1394 N N . LEU A 1 170 ? -18.032 1.508 1.822 1.00 84.00 170 LEU A N 1
ATOM 1395 C CA . LEU A 1 170 ? -19.347 0.960 1.467 1.00 84.00 170 LEU A CA 1
ATOM 1396 C C . LEU A 1 170 ? -19.837 -0.096 2.471 1.00 84.00 170 LEU A C 1
ATOM 1398 O O . LEU A 1 170 ? -21.009 -0.100 2.849 1.00 84.00 170 LEU A O 1
ATOM 1402 N N . VAL A 1 171 ? -18.946 -0.981 2.927 1.00 82.38 171 VAL A N 1
ATOM 1403 C CA . VAL A 1 171 ? -19.270 -1.992 3.946 1.00 82.38 171 VAL A CA 1
ATOM 1404 C C . VAL A 1 171 ? -19.564 -1.328 5.298 1.00 82.38 171 VAL A C 1
ATOM 1406 O O . VAL A 1 171 ? -20.573 -1.655 5.931 1.00 82.38 171 VAL A O 1
ATOM 1409 N N . GLY A 1 172 ? -18.744 -0.361 5.717 1.00 76.44 172 GLY A N 1
ATOM 1410 C CA . GLY A 1 172 ? -18.959 0.407 6.947 1.00 76.44 172 GLY A CA 1
ATOM 1411 C C . GLY A 1 172 ? -20.273 1.200 6.945 1.00 76.44 172 GLY A C 1
ATOM 1412 O O . GLY A 1 172 ? -20.997 1.198 7.939 1.00 76.44 172 GLY A O 1
ATOM 1413 N N . ASP A 1 173 ? -20.633 1.805 5.815 1.00 72.12 173 ASP A N 1
ATOM 1414 C CA . ASP A 1 173 ? -21.847 2.615 5.673 1.00 72.12 173 ASP A CA 1
ATOM 1415 C C . ASP A 1 173 ? -23.112 1.742 5.607 1.00 72.12 173 ASP A C 1
ATOM 1417 O O . ASP A 1 173 ? -24.131 2.065 6.220 1.00 72.12 173 ASP A O 1
ATOM 1421 N N . SER A 1 174 ? -23.044 0.580 4.943 1.00 60.84 174 SER A N 1
ATOM 1422 C CA . SER A 1 174 ? -24.176 -0.359 4.844 1.00 60.84 174 SER A CA 1
ATOM 1423 C C . SER A 1 174 ? -24.612 -0.940 6.197 1.00 60.84 174 SER A C 1
ATOM 1425 O O . SER A 1 174 ? -25.790 -1.227 6.409 1.00 60.84 174 SER A O 1
ATOM 1427 N N . THR A 1 175 ? -23.679 -1.070 7.143 1.00 53.31 175 THR A N 1
ATOM 1428 C CA . THR A 1 175 ? -23.944 -1.597 8.490 1.00 53.31 175 THR A CA 1
ATOM 1429 C C . THR A 1 175 ? -24.310 -0.503 9.495 1.00 53.31 175 THR A C 1
ATOM 1431 O O . THR A 1 175 ? -24.984 -0.791 10.484 1.00 53.31 175 THR A O 1
ATOM 1434 N N . ALA A 1 176 ? -23.961 0.761 9.228 1.00 49.88 176 ALA A N 1
ATOM 1435 C CA . ALA A 1 176 ? -24.393 1.902 10.035 1.00 49.88 176 ALA A CA 1
ATOM 1436 C C . ALA A 1 176 ? -25.914 2.149 9.954 1.00 49.88 176 ALA A C 1
ATOM 1438 O O . ALA A 1 176 ? -26.502 2.654 10.911 1.00 49.88 176 ALA A O 1
ATOM 1439 N N . VAL A 1 177 ? -26.557 1.759 8.847 1.00 45.50 177 VAL A N 1
ATOM 1440 C CA . VAL A 1 177 ? -28.004 1.944 8.618 1.00 45.50 177 VAL A CA 1
ATOM 1441 C C . VAL A 1 177 ? -28.849 0.797 9.198 1.00 45.50 177 VAL A C 1
ATOM 1443 O O . VAL A 1 177 ? -30.022 0.990 9.509 1.00 45.50 177 VAL A O 1
ATOM 1446 N N . SER A 1 178 ? -28.269 -0.388 9.421 1.00 48.09 178 SER A N 1
ATOM 1447 C CA . SER A 1 178 ? -29.002 -1.571 9.889 1.00 48.09 178 SER A CA 1
ATOM 1448 C C . SER A 1 178 ? -28.782 -1.845 11.380 1.00 48.09 178 SER A C 1
ATOM 1450 O O . SER A 1 178 ? -28.131 -2.821 11.740 1.00 48.09 178 SER A O 1
ATOM 1452 N N . ALA A 1 179 ? -29.340 -1.014 12.265 1.00 45.78 179 ALA A N 1
ATOM 1453 C CA . ALA A 1 179 ? -29.572 -1.423 13.654 1.00 45.78 179 ALA A CA 1
ATOM 1454 C C . ALA A 1 179 ? -30.675 -0.581 14.331 1.00 45.78 179 ALA A C 1
ATOM 1456 O O . ALA A 1 179 ? -30.399 0.537 14.773 1.00 45.78 179 ALA A O 1
ATOM 1457 N N . PRO A 1 180 ? -31.885 -1.140 14.532 1.00 52.09 180 PRO A N 1
ATOM 1458 C CA . PRO A 1 180 ? -32.871 -0.660 15.513 1.00 52.09 180 PRO A CA 1
ATOM 1459 C C . PRO A 1 180 ? -32.361 -0.717 16.975 1.00 52.09 180 PRO A C 1
ATOM 1461 O O . PRO A 1 180 ? -33.051 -0.304 17.902 1.00 52.09 180 PRO A O 1
ATOM 1464 N N . ASP A 1 181 ? -31.140 -1.211 17.208 1.00 54.00 181 ASP A N 1
ATOM 1465 C CA . ASP A 1 181 ? -30.588 -1.523 18.533 1.00 54.00 181 ASP A CA 1
ATOM 1466 C C . ASP A 1 181 ? -30.116 -0.313 19.355 1.00 54.00 181 ASP A C 1
ATOM 1468 O O . ASP A 1 181 ? -29.742 -0.467 20.522 1.00 54.00 181 ASP A O 1
ATOM 1472 N N . TRP A 1 182 ? -30.099 0.901 18.794 1.00 51.06 182 TRP A N 1
ATOM 1473 C CA . TRP A 1 182 ? -29.642 2.075 19.545 1.00 51.06 182 TRP A CA 1
ATOM 1474 C C . TRP A 1 182 ? -30.672 2.541 20.578 1.00 51.06 182 TRP A C 1
ATOM 1476 O O . TRP A 1 182 ? -30.266 2.978 21.653 1.00 51.06 182 TRP A O 1
ATOM 1486 N N . GLU A 1 183 ? -31.975 2.384 20.317 1.00 56.38 183 GLU A N 1
ATOM 1487 C CA . GLU A 1 183 ? -33.021 2.656 21.313 1.00 56.38 183 GLU A CA 1
ATOM 1488 C C . GLU A 1 183 ? -32.913 1.677 22.484 1.00 56.38 183 GLU A C 1
ATOM 1490 O O . GLU A 1 183 ? -32.953 2.089 23.642 1.00 56.38 183 GLU A O 1
ATOM 1495 N N . ALA A 1 184 ? -32.658 0.396 22.198 1.00 56.91 184 ALA A N 1
ATOM 1496 C CA . ALA A 1 184 ? -32.488 -0.638 23.215 1.00 56.91 184 ALA A CA 1
ATOM 1497 C C . ALA A 1 184 ? -31.198 -0.458 24.040 1.00 56.91 184 ALA A C 1
ATOM 1499 O O . ALA A 1 184 ? -31.206 -0.661 25.256 1.00 56.91 184 ALA A O 1
ATOM 1500 N N . ALA A 1 185 ? -30.089 -0.046 23.416 1.00 56.78 185 ALA A N 1
ATOM 1501 C CA . ALA A 1 185 ? -28.842 0.260 24.122 1.00 56.78 185 ALA A CA 1
ATOM 1502 C C . ALA A 1 185 ? -28.954 1.541 24.969 1.00 56.78 185 ALA A C 1
ATOM 1504 O O . ALA A 1 185 ? -28.502 1.556 26.115 1.00 56.78 185 ALA A O 1
ATOM 1505 N N . ARG A 1 186 ? -29.627 2.579 24.446 1.00 58.25 186 ARG A N 1
ATOM 1506 C CA . ARG A 1 186 ? -29.938 3.824 25.165 1.00 58.25 186 ARG A CA 1
ATOM 1507 C C . ARG A 1 186 ? -30.866 3.561 26.349 1.00 58.25 186 ARG A C 1
ATOM 1509 O O . ARG A 1 186 ? -30.611 4.082 27.427 1.00 58.25 186 ARG A O 1
ATOM 1516 N N . ALA A 1 187 ? -31.869 2.696 26.184 1.00 60.41 187 ALA A N 1
ATOM 1517 C CA . ALA A 1 187 ? -32.774 2.277 27.254 1.00 60.41 187 ALA A CA 1
ATOM 1518 C C . ALA A 1 187 ? -32.048 1.490 28.359 1.00 60.41 187 ALA A C 1
ATOM 1520 O O . ALA A 1 187 ? -32.298 1.723 29.538 1.00 60.41 187 ALA A O 1
ATOM 1521 N N . ARG A 1 188 ? -31.101 0.606 28.008 1.00 62.66 188 ARG A N 1
ATOM 1522 C CA . ARG A 1 188 ? -30.287 -0.138 28.991 1.00 62.66 188 ARG A CA 1
ATOM 1523 C C . ARG A 1 188 ? -29.308 0.761 29.750 1.00 62.66 188 ARG A C 1
ATOM 1525 O O . ARG A 1 188 ? -29.155 0.591 30.955 1.00 62.66 188 ARG A O 1
ATOM 1532 N N . GLN A 1 189 ? -28.681 1.728 29.076 1.00 59.19 189 GLN A N 1
ATOM 1533 C CA . GLN A 1 189 ? -27.793 2.700 29.726 1.00 59.19 189 GLN A CA 1
ATOM 1534 C C . GLN A 1 189 ? -28.559 3.715 30.585 1.00 59.19 189 GLN A C 1
ATOM 1536 O O . GLN A 1 189 ? -28.125 4.003 31.698 1.00 59.19 189 GLN A O 1
ATOM 1541 N N . ALA A 1 190 ? -29.718 4.195 30.124 1.00 58.81 190 ALA A N 1
ATOM 1542 C CA . ALA A 1 190 ? -30.597 5.066 30.906 1.00 58.81 190 ALA A CA 1
ATOM 1543 C C . ALA A 1 190 ? -31.179 4.351 32.139 1.00 58.81 190 ALA A C 1
ATOM 1545 O O . ALA A 1 190 ? -31.340 4.971 33.185 1.00 58.81 190 ALA A O 1
ATOM 1546 N N . ALA A 1 191 ? -31.437 3.040 32.047 1.00 61.59 191 ALA A N 1
ATOM 1547 C CA . ALA A 1 191 ? -31.865 2.224 33.184 1.00 61.59 191 ALA A CA 1
ATOM 1548 C C . ALA A 1 191 ? -30.741 1.951 34.203 1.00 61.59 191 ALA A C 1
ATOM 1550 O O . ALA A 1 191 ? -31.031 1.722 35.374 1.00 61.59 191 ALA A O 1
ATOM 1551 N N . GLN A 1 192 ? -29.471 1.964 33.778 1.00 58.25 192 GLN A N 1
ATOM 1552 C CA . GLN A 1 192 ? -28.319 1.720 34.658 1.00 58.25 192 GLN A CA 1
ATOM 1553 C C . GLN A 1 192 ? -27.772 2.987 35.329 1.00 58.25 192 GLN A C 1
ATOM 1555 O O . GLN A 1 192 ? -27.218 2.877 36.418 1.00 58.25 192 GLN A O 1
ATOM 1560 N N . ASN A 1 193 ? -27.943 4.172 34.734 1.00 54.81 193 ASN A N 1
ATOM 1561 C CA . ASN A 1 193 ? -27.471 5.443 35.294 1.00 54.81 193 ASN A CA 1
ATOM 1562 C C . ASN A 1 193 ? -28.568 6.525 35.240 1.00 54.81 193 ASN A C 1
ATOM 1564 O O . ASN A 1 193 ? -28.647 7.266 34.257 1.00 54.81 193 ASN A O 1
ATOM 1568 N N . PRO A 1 194 ? -29.393 6.675 36.294 1.00 53.91 194 PRO A N 1
ATOM 1569 C CA . PRO A 1 194 ? -30.369 7.755 36.396 1.00 53.91 194 PRO A CA 1
ATOM 1570 C C . PRO A 1 194 ? -29.675 9.048 36.865 1.00 53.91 194 PRO A C 1
ATOM 1572 O O . PRO A 1 194 ? -29.808 9.469 38.011 1.00 53.91 194 PRO A O 1
ATOM 1575 N N . GLY A 1 195 ? -28.874 9.657 35.990 1.00 52.38 195 GLY A N 1
ATOM 1576 C CA . GLY A 1 195 ? -28.275 10.985 36.185 1.00 52.38 195 GLY A CA 1
ATOM 1577 C C . GLY A 1 195 ? -28.859 12.006 35.201 1.00 52.38 195 GLY A C 1
ATOM 1578 O O . GLY A 1 195 ? -29.384 11.597 34.164 1.00 52.38 195 GLY A O 1
ATOM 1579 N N . PRO A 1 196 ? -28.799 13.322 35.491 1.00 50.09 196 PRO A N 1
ATOM 1580 C CA . PRO A 1 196 ? -29.430 14.336 34.654 1.00 50.09 196 PRO A CA 1
ATOM 1581 C C . PRO A 1 196 ? -28.789 14.320 33.266 1.00 50.09 196 PRO A C 1
ATOM 1583 O O . PRO A 1 196 ? -27.592 14.557 33.110 1.00 50.09 196 PRO A O 1
ATOM 1586 N N . THR A 1 197 ? -29.595 14.004 32.259 1.00 54.53 197 THR A N 1
ATOM 1587 C CA . THR A 1 197 ? -29.208 13.979 30.851 1.00 54.53 197 THR A CA 1
ATOM 1588 C C . THR A 1 197 ? -28.863 15.393 30.394 1.00 54.53 197 THR A C 1
ATOM 1590 O O . THR A 1 197 ? -29.730 16.161 29.987 1.00 54.53 197 THR A O 1
ATOM 1593 N N . SER A 1 198 ? -27.586 15.760 30.485 1.00 50.31 198 SER A N 1
ATOM 1594 C CA . SER A 1 198 ? -27.040 16.926 29.798 1.00 50.31 198 SER A CA 1
ATOM 1595 C C . SER A 1 198 ? -26.773 16.543 28.341 1.00 50.31 198 SER A C 1
ATOM 1597 O O . SER A 1 198 ? -25.753 15.926 28.029 1.00 50.31 198 SER A O 1
ATOM 1599 N N . ASP A 1 199 ? -27.710 16.901 27.466 1.00 49.56 199 ASP A N 1
ATOM 1600 C CA . ASP A 1 199 ? -27.793 16.580 26.029 1.00 49.56 199 ASP A CA 1
ATOM 1601 C C . ASP A 1 199 ? -26.646 17.122 25.135 1.00 49.56 199 ASP A C 1
ATOM 1603 O O . ASP A 1 199 ? -26.798 17.195 23.919 1.00 49.56 199 ASP A O 1
ATOM 1607 N N . ALA A 1 200 ? -25.480 17.497 25.674 1.00 49.97 200 ALA A N 1
ATOM 1608 C CA . ALA A 1 200 ? -24.509 18.307 24.923 1.00 49.97 200 ALA A CA 1
ATOM 1609 C C . ALA A 1 200 ? -23.099 17.725 24.706 1.00 49.97 200 ALA A C 1
ATOM 1611 O O . ALA A 1 200 ? -22.348 18.321 23.938 1.00 49.97 200 ALA A O 1
ATOM 1612 N N . THR A 1 201 ? -22.697 16.591 25.299 1.00 49.09 201 THR A N 1
ATOM 1613 C CA . THR A 1 201 ? -21.269 16.194 25.209 1.00 49.09 201 THR A CA 1
ATOM 1614 C C . THR A 1 201 ? -21.006 14.687 25.238 1.00 49.09 201 THR A C 1
ATOM 1616 O O . THR A 1 201 ? -20.228 14.196 26.053 1.00 49.09 201 THR A O 1
ATOM 1619 N N . LEU A 1 202 ? -21.617 13.925 24.329 1.00 48.75 202 LEU A N 1
ATOM 1620 C CA . LEU A 1 202 ? -21.150 12.566 24.028 1.00 48.75 202 LEU A CA 1
ATOM 1621 C C . LEU A 1 202 ? -20.462 12.568 22.654 1.00 48.75 202 LEU A C 1
ATOM 1623 O O . LEU A 1 202 ? -21.114 12.911 21.665 1.00 48.75 202 LEU A O 1
ATOM 1627 N N . PRO A 1 203 ? -19.167 12.209 22.549 1.00 45.31 203 PRO A N 1
ATOM 1628 C CA . PRO A 1 203 ? -18.532 12.026 21.248 1.00 45.31 203 PRO A CA 1
ATOM 1629 C C . PRO A 1 203 ? -19.290 10.944 20.466 1.00 45.31 203 PRO A C 1
ATOM 1631 O O . PRO A 1 203 ? -19.602 9.882 21.006 1.00 45.31 203 PRO A O 1
ATOM 1634 N N . SER A 1 204 ? -19.618 11.222 19.200 1.00 49.34 204 SER A N 1
ATOM 1635 C CA . SER A 1 204 ? -20.347 10.279 18.343 1.00 49.34 204 SER A CA 1
ATOM 1636 C C . SER A 1 204 ? -19.604 8.932 18.269 1.00 49.34 204 SER A C 1
ATOM 1638 O O . SER A 1 204 ? -18.455 8.911 17.833 1.00 49.34 204 SER A O 1
ATOM 1640 N N . PRO A 1 205 ? -20.229 7.791 18.625 1.00 50.69 205 PRO A N 1
ATOM 1641 C CA . PRO A 1 205 ? -19.582 6.470 18.639 1.00 50.69 205 PRO A CA 1
ATOM 1642 C C . PRO A 1 205 ? -19.378 5.845 17.242 1.00 50.69 205 PRO A C 1
ATOM 1644 O O . PRO A 1 205 ? -19.112 4.647 17.132 1.00 50.69 205 PRO A O 1
ATOM 1647 N N . LEU A 1 206 ? -19.495 6.639 16.170 1.00 48.41 206 LEU A N 1
ATOM 1648 C CA . LEU A 1 206 ? -19.319 6.217 14.775 1.00 48.41 206 LEU A CA 1
ATOM 1649 C C . LEU A 1 206 ? -17.995 5.460 14.506 1.00 48.41 206 LEU A C 1
ATOM 1651 O O . LEU A 1 206 ? -18.076 4.403 13.877 1.00 48.41 206 LEU A O 1
ATOM 1655 N N . PRO A 1 207 ? -16.817 5.882 15.024 1.00 51.38 207 PRO A N 1
ATOM 1656 C CA . PRO A 1 207 ? -15.566 5.184 14.721 1.00 51.38 207 PRO A CA 1
ATOM 1657 C C . PRO A 1 207 ? -15.523 3.752 15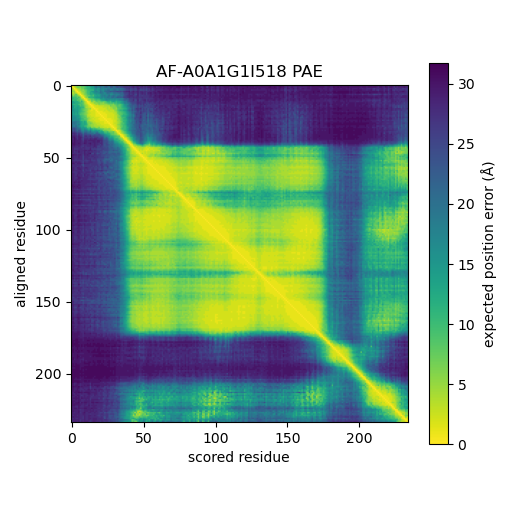.283 1.00 51.38 207 PRO A C 1
ATOM 1659 O O . PRO A 1 207 ? -15.137 2.822 14.580 1.00 51.38 207 PRO A O 1
ATOM 1662 N N . GLN A 1 208 ? -16.021 3.525 16.508 1.00 53.22 208 GLN A N 1
ATOM 1663 C CA . GLN A 1 208 ? -15.982 2.193 17.137 1.00 53.22 208 GLN A CA 1
ATOM 1664 C C . GLN A 1 208 ? -16.909 1.166 16.468 1.00 53.22 208 GLN A C 1
ATOM 1666 O O . GLN A 1 208 ? -16.638 -0.035 16.512 1.00 53.22 208 GLN A O 1
ATOM 1671 N N . LYS A 1 209 ? -18.029 1.596 15.869 1.00 51.56 209 LYS A N 1
ATOM 1672 C CA . LYS A 1 209 ? -18.941 0.682 15.157 1.00 51.56 209 LYS A CA 1
ATOM 1673 C C . LYS A 1 209 ? -18.400 0.279 13.784 1.00 51.56 209 LYS A C 1
ATOM 1675 O O . LYS A 1 209 ? -18.552 -0.881 13.396 1.00 51.56 209 LYS A O 1
ATOM 1680 N N . GLN A 1 210 ? -17.755 1.205 13.077 1.00 54.38 210 GLN A N 1
ATOM 1681 C CA . GLN A 1 210 ? -17.123 0.932 11.785 1.00 54.38 210 GLN A CA 1
ATOM 1682 C C . GLN A 1 210 ? -15.986 -0.087 11.933 1.00 54.38 210 GLN A C 1
ATOM 1684 O O . GLN A 1 210 ? -15.932 -1.061 11.193 1.00 54.38 210 GLN A O 1
ATOM 1689 N N . GLU A 1 211 ? -15.145 0.038 12.959 1.00 58.34 211 GLU A N 1
ATOM 1690 C CA . GLU A 1 211 ? -14.070 -0.934 13.208 1.00 58.34 211 GLU A CA 1
ATOM 1691 C C . GLU A 1 211 ? -14.600 -2.349 13.497 1.00 58.34 211 GLU A C 1
ATOM 1693 O O . GLU A 1 211 ? -14.102 -3.333 12.952 1.00 58.34 211 GLU A O 1
ATOM 1698 N N . ARG A 1 212 ? -15.663 -2.478 14.305 1.00 59.53 212 ARG A N 1
ATOM 1699 C CA . ARG A 1 212 ? -16.259 -3.788 14.634 1.00 59.53 212 ARG A CA 1
ATOM 1700 C C . ARG A 1 212 ? -16.894 -4.473 13.430 1.00 59.53 212 ARG A C 1
ATOM 1702 O O . ARG A 1 212 ? -16.804 -5.690 13.307 1.00 59.53 212 ARG A O 1
ATOM 1709 N N . THR A 1 213 ? -17.551 -3.707 12.566 1.00 60.16 213 THR A N 1
ATOM 1710 C CA . THR A 1 213 ? -18.210 -4.234 11.363 1.00 60.16 213 THR A CA 1
ATOM 1711 C C . THR A 1 213 ? -17.187 -4.642 10.312 1.00 60.16 213 THR A C 1
ATOM 1713 O O . THR A 1 213 ? -17.319 -5.725 9.744 1.00 60.16 213 THR A O 1
ATOM 1716 N N . LEU A 1 214 ? -16.118 -3.857 10.135 1.00 64.06 214 LEU A N 1
ATOM 1717 C CA . LEU A 1 214 ? -14.980 -4.234 9.298 1.00 64.06 214 LEU A CA 1
ATOM 1718 C C . LEU A 1 214 ? -14.320 -5.527 9.799 1.00 64.06 214 LEU A C 1
ATOM 1720 O O . LEU A 1 214 ? -14.125 -6.441 9.002 1.00 64.06 214 LEU A O 1
ATOM 1724 N N . ASN A 1 215 ? -14.060 -5.654 11.103 1.00 70.25 215 ASN A N 1
ATOM 1725 C CA . ASN A 1 215 ? -13.439 -6.854 11.677 1.00 70.25 215 ASN A CA 1
ATOM 1726 C C . ASN A 1 215 ? -14.347 -8.093 11.585 1.00 70.25 215 ASN A C 1
ATOM 1728 O O . ASN A 1 215 ? -13.903 -9.155 11.159 1.00 70.25 215 ASN A O 1
ATOM 1732 N N . ALA A 1 216 ? -15.640 -7.966 11.900 1.00 67.94 216 ALA A N 1
ATOM 1733 C CA . ALA A 1 216 ? -16.587 -9.078 11.779 1.00 67.94 216 ALA A CA 1
ATOM 1734 C C . ALA A 1 216 ? -16.763 -9.537 10.320 1.00 67.94 216 ALA A C 1
ATOM 1736 O O . ALA A 1 216 ? -16.879 -10.733 10.044 1.00 67.94 216 ALA A O 1
ATOM 1737 N N . TYR A 1 217 ? -16.753 -8.592 9.374 1.00 67.62 217 TYR A N 1
ATOM 1738 C CA . TYR A 1 217 ? -16.785 -8.900 7.949 1.00 67.62 217 TYR A CA 1
ATOM 1739 C C . TYR A 1 217 ? -15.493 -9.590 7.496 1.00 67.62 217 TYR A C 1
ATOM 1741 O O . TYR A 1 217 ? -15.554 -10.584 6.773 1.00 67.62 217 TYR A O 1
ATOM 1749 N N . MET A 1 218 ? -14.334 -9.129 7.975 1.00 66.81 218 MET A N 1
ATOM 1750 C CA . MET A 1 218 ? -13.042 -9.778 7.746 1.00 66.81 218 MET A CA 1
ATOM 1751 C C . MET A 1 218 ? -13.023 -11.232 8.220 1.00 66.81 218 MET A C 1
ATOM 1753 O O . MET A 1 218 ? -12.593 -12.110 7.470 1.00 66.81 218 MET A O 1
ATOM 1757 N N . ASP A 1 219 ? -13.546 -11.507 9.411 1.00 71.50 219 ASP A N 1
ATOM 1758 C CA . ASP A 1 219 ? -13.623 -12.865 9.952 1.00 71.50 219 ASP A CA 1
ATOM 1759 C C . ASP A 1 219 ? -14.549 -13.765 9.124 1.00 71.50 219 ASP A C 1
ATOM 1761 O O . ASP A 1 219 ? -14.218 -14.920 8.838 1.00 71.50 219 ASP A O 1
ATOM 1765 N N . ALA A 1 220 ? -15.692 -13.239 8.677 1.00 67.12 220 ALA A N 1
ATOM 1766 C CA . ALA A 1 220 ? -16.600 -13.957 7.784 1.00 67.12 220 ALA A CA 1
ATOM 1767 C C . ALA A 1 220 ? -15.965 -14.231 6.405 1.00 67.12 220 ALA A C 1
ATOM 1769 O O . ALA A 1 220 ? -16.144 -15.310 5.832 1.00 67.12 220 ALA A O 1
ATOM 1770 N N . MET A 1 221 ? -15.185 -13.284 5.877 1.00 68.81 221 MET A N 1
ATOM 1771 C CA . MET A 1 221 ? -14.445 -13.459 4.626 1.00 68.81 221 MET A CA 1
ATOM 1772 C C . MET A 1 221 ? -13.341 -14.506 4.754 1.00 68.81 221 MET A C 1
ATOM 1774 O O . MET A 1 221 ? -13.241 -15.375 3.895 1.00 68.81 221 MET A O 1
ATOM 1778 N N . ARG A 1 222 ? -12.554 -14.478 5.836 1.00 69.12 222 ARG A N 1
ATOM 1779 C CA . ARG A 1 222 ? -11.509 -15.483 6.089 1.00 69.12 222 ARG A CA 1
ATOM 1780 C C . ARG A 1 222 ? -12.082 -16.898 6.127 1.00 69.12 222 ARG A C 1
ATOM 1782 O O . ARG A 1 222 ? -11.518 -17.794 5.513 1.00 69.12 222 ARG A O 1
ATOM 1789 N N . ARG A 1 223 ? -13.236 -17.081 6.777 1.00 68.69 223 ARG A N 1
ATOM 1790 C CA . ARG A 1 223 ? -13.927 -18.382 6.855 1.00 68.69 223 ARG A CA 1
ATOM 1791 C C . ARG A 1 223 ? -14.497 -18.867 5.524 1.00 68.69 223 ARG A C 1
ATOM 1793 O O . ARG A 1 223 ? -14.657 -20.065 5.354 1.00 68.69 223 ARG A O 1
ATOM 1800 N N . SER A 1 224 ? -14.843 -17.959 4.614 1.00 59.31 224 SER A N 1
ATOM 1801 C CA . SER A 1 224 ? -15.440 -18.303 3.313 1.00 59.31 224 SER A CA 1
ATOM 1802 C C . SER A 1 224 ? -14.429 -18.382 2.168 1.00 59.31 224 SER A C 1
ATOM 1804 O O . SER A 1 224 ? -14.790 -18.804 1.073 1.00 59.31 224 SER A O 1
ATOM 1806 N N . ALA A 1 225 ? -13.185 -17.953 2.390 1.00 59.28 225 ALA A N 1
ATOM 1807 C CA . ALA A 1 225 ? -12.151 -17.886 1.364 1.00 59.28 225 ALA A CA 1
ATOM 1808 C C . ALA A 1 225 ? -11.138 -19.045 1.403 1.00 59.28 225 ALA A C 1
ATOM 1810 O O . ALA A 1 225 ? -10.181 -18.981 0.636 1.00 59.28 225 ALA A O 1
ATOM 1811 N N . ASP A 1 226 ? -11.336 -20.058 2.260 1.00 61.66 226 ASP A N 1
ATOM 1812 C CA . ASP A 1 226 ? -10.418 -21.195 2.457 1.00 61.66 226 ASP A CA 1
ATOM 1813 C C . ASP A 1 226 ? -8.947 -20.748 2.541 1.00 61.66 226 ASP A C 1
ATOM 1815 O O . ASP A 1 226 ? -8.098 -21.142 1.744 1.00 61.66 226 ASP A O 1
ATOM 1819 N N . VAL A 1 227 ? -8.652 -19.845 3.483 1.00 64.06 227 VAL A N 1
ATOM 1820 C CA . VAL A 1 227 ? -7.294 -19.317 3.674 1.00 64.06 227 VAL A CA 1
ATOM 1821 C C . VAL A 1 227 ? -6.416 -20.383 4.330 1.00 64.06 227 VAL A C 1
ATOM 1823 O O . VAL A 1 227 ? -6.664 -20.773 5.471 1.00 64.06 227 VAL A O 1
ATOM 1826 N N . VAL A 1 228 ? -5.359 -20.807 3.636 1.00 70.25 228 VAL A N 1
ATOM 1827 C CA . VAL A 1 228 ? -4.344 -21.736 4.156 1.00 70.25 228 VAL A CA 1
ATOM 1828 C C . VAL A 1 228 ? -3.008 -21.006 4.238 1.00 70.25 228 VAL A C 1
ATOM 1830 O O . VAL A 1 228 ? -2.491 -20.538 3.227 1.00 70.25 228 VAL A O 1
ATOM 1833 N N . ILE A 1 229 ? -2.446 -20.897 5.443 1.00 70.19 229 ILE A N 1
ATOM 1834 C CA . ILE A 1 229 ? -1.130 -20.289 5.687 1.00 70.19 229 ILE A CA 1
ATOM 1835 C C . ILE A 1 229 ? -0.142 -21.410 6.007 1.00 70.19 229 ILE A C 1
ATOM 1837 O O . ILE A 1 229 ? -0.387 -22.227 6.894 1.00 70.19 229 ILE A O 1
ATOM 1841 N N . GLU A 1 230 ? 0.983 -21.460 5.297 1.00 70.56 230 GLU A N 1
ATOM 1842 C CA . GLU A 1 230 ? 2.024 -22.456 5.538 1.00 70.56 230 GLU A CA 1
ATOM 1843 C C . GLU A 1 230 ? 3.078 -21.934 6.522 1.00 70.56 230 GLU A C 1
ATOM 1845 O O . GLU A 1 230 ? 4.134 -21.440 6.132 1.00 70.56 230 GLU A O 1
ATOM 1850 N N . GLU A 1 231 ? 2.827 -22.103 7.822 1.00 66.94 231 GLU A N 1
ATOM 1851 C CA . GLU A 1 231 ? 3.700 -21.576 8.888 1.00 66.94 231 GLU A CA 1
ATOM 1852 C C . GLU A 1 231 ? 5.155 -22.069 8.824 1.00 66.94 231 GLU A C 1
ATOM 1854 O O . GLU A 1 231 ? 6.074 -21.360 9.223 1.00 66.94 231 GLU A O 1
ATOM 1859 N N . ARG A 1 232 ? 5.402 -23.267 8.274 1.00 60.84 232 ARG A N 1
ATOM 1860 C CA . ARG A 1 232 ? 6.768 -23.804 8.105 1.00 60.84 232 ARG A CA 1
ATOM 1861 C C . ARG A 1 232 ? 7.614 -23.035 7.088 1.00 60.84 232 ARG A C 1
ATOM 1863 O O . ARG A 1 232 ? 8.818 -23.271 7.025 1.00 60.84 232 ARG A O 1
ATOM 1870 N N . LYS A 1 233 ? 6.993 -22.179 6.278 1.00 61.59 233 LYS A N 1
ATOM 1871 C CA . LYS A 1 233 ? 7.634 -21.406 5.210 1.00 61.59 233 LYS A CA 1
ATOM 1872 C C . LYS A 1 233 ? 7.771 -19.914 5.558 1.00 61.59 233 LYS A C 1
ATOM 1874 O O . LYS A 1 233 ? 8.185 -19.146 4.694 1.00 61.59 233 LYS A O 1
ATOM 1879 N N . LEU A 1 234 ? 7.423 -19.515 6.790 1.00 56.00 234 LEU A N 1
ATOM 1880 C CA . LEU A 1 234 ? 7.495 -18.137 7.307 1.00 56.00 234 LEU A CA 1
ATOM 1881 C C . LEU A 1 234 ? 8.826 -17.773 7.982 1.00 56.00 234 LEU A C 1
ATOM 1883 O O . LEU A 1 234 ? 9.466 -18.607 8.659 1.00 56.00 234 LEU A O 1
#

Foldseek 3Di:
DVVVVVPVCPPCVPVVVVVVVVVVVVCCVVVVVVDPDDDDPFDFFKDFAVDTDGPVNLVVQLVVVLVVVCVVCVVNDDPVVCVVVVSSVVSVVVVNLLVLLLVVLVVVVPADDPVNLVVVVQQDQQQADPVPSGGDPVSVVVVCVVVVHDPVRVSVVSRSVVSSVVSLVVQLVVVVPPDPCPVVVVVVVCVVDVDPDPPDDDDPCSVVSSVVSSVVVSVVSCVVRVMDGDPVSD

Radius of gyration: 27.63 Å; Cα contacts (8 Å, |Δi|>4): 146; chains: 1; bounding box: 53×53×94 Å

Secondary structure (DSSP, 8-state):
-THHHHHTTTS-HHHHHHHHHHHHHHHHHHHHS--S---S---EEEEETTEEEEHHHHHHHHHHHHHHHHHHHGGG--HHHHHHTTHHHHHHHHHHHHHHHHHHHHHTT----HHHHHHHHHT-GGGB-TTT--B-HHHHHHHHHHTT--HHHHHHHHHHHHHHHHHHHHHHHHHHS--THHHHHHHHHHHH------TT-----HHHHHHHHHHHHHHHHHHHTTEEE-GGG-

pLDDT: mean 74.33, std 15.17, range [40.47, 94.56]